Protein AF-A0A956ILJ8-F1 (afdb_monomer_lite)

Secondary structure (DSSP, 8-state):
--------------PPP---------------------PPPPPB-PBPPHHHHHHHHHHHH-S-------PPPP-GGG-HHHHTTT-PPPHHHHHHHHHHHHHHHHHHHTSHHHHHHHHSS---SSSHHHHHHHHHHHHHHHTSPPPHHHHHHHHHHHHHHHTT-HHHHHHHHHHHHHTSHHHHB--B--EE-SS-TTSEE--HHHHHHHHHHHHTSSPPPHHHHHHHHTTGGGSHHHHHHHHHHHHTSHHHHHHHHHHHHHHTTGGGGGG----TTT-TT--TTHHHHHHHHHHHHHHIIIIIS---GGGGGT--EEEE-HHHHHHHT---TT--SS--EEEEPPTTSS--SGGGSHHHHHHTSBTTB-S--

pLDDT: mean 85.17, std 18.54, range [27.73, 98.75]

Foldseek 3Di:
DDDDDDDDDDDDDDDDDDDDDDDDDDDPPDDPPDPPPPDDDAFFWFFQAPLQLVQALCVQQPDDFDDADAPHADQDPLDSSVSSRPDDQDPVRLVSLLVRLLRRLCVQLVDPVSLCVNQVDADQQLDPSLLVSLQVSLCQQLLHGDDPVRSVVLSVQLNVQCVRPNSRSSSSSSSCSSSDSSRRILGGNAAQDPVHSVDGDHQQSSLQQVLCCQQQVYTGDPVSSVCSVVCLSVDPVSSVVVSVVSCVDPSRLVSQLVVVCSVVVLVLLVVQAADCVQVVLPDPLVSVQLSVFVSVLRSCCVPNPVHDPVQLAFFQKIKGAPSQCVVLVHDDPPHHSPDIDIDGRDPPDPDGHDCRGPSNQRSPADRHGRDDD

Radius of gyration: 27.18 Å; chains: 1; bounding box: 73×85×61 Å

Structure (mmCIF, N/CA/C/O backbone):
data_AF-A0A956ILJ8-F1
#
_entry.id   AF-A0A956ILJ8-F1
#
loop_
_atom_site.group_PDB
_atom_site.id
_atom_site.type_symbol
_atom_site.label_atom_id
_atom_site.label_alt_id
_atom_site.label_comp_id
_atom_site.label_asym_id
_atom_site.label_entity_id
_atom_site.label_seq_id
_atom_site.pdbx_PDB_ins_code
_atom_site.Cartn_x
_atom_site.Cartn_y
_atom_site.Cartn_z
_atom_site.occupancy
_atom_site.B_iso_or_equiv
_atom_site.auth_seq_id
_atom_site.auth_comp_id
_atom_site.auth_asym_id
_atom_site.auth_atom_id
_atom_site.pdbx_PDB_model_num
ATOM 1 N N . MET A 1 1 ? -5.953 -61.363 7.159 1.00 36.09 1 MET A N 1
ATOM 2 C CA . MET A 1 1 ? -5.130 -62.573 7.391 1.00 36.09 1 MET A CA 1
ATOM 3 C C . MET A 1 1 ? -4.266 -62.839 6.166 1.00 36.09 1 MET A C 1
ATOM 5 O O . MET A 1 1 ? -4.820 -63.213 5.147 1.00 36.09 1 MET A O 1
ATOM 9 N N . ARG A 1 2 ? -2.950 -62.626 6.288 1.00 32.25 2 ARG A N 1
ATOM 10 C CA . ARG A 1 2 ? -1.808 -63.322 5.648 1.00 32.25 2 ARG A CA 1
ATOM 11 C C . ARG A 1 2 ? -0.647 -62.340 5.479 1.00 32.25 2 ARG A C 1
ATOM 13 O O . ARG A 1 2 ? -0.701 -61.400 4.702 1.00 32.25 2 ARG A O 1
ATOM 20 N N . ARG A 1 3 ? 0.354 -62.592 6.319 1.00 33.19 3 ARG A N 1
ATOM 21 C CA . ARG A 1 3 ? 1.700 -62.021 6.371 1.00 33.19 3 ARG A CA 1
ATOM 22 C C . ARG A 1 3 ? 2.559 -62.605 5.247 1.00 33.19 3 ARG A C 1
ATOM 24 O O . ARG A 1 3 ? 2.289 -63.739 4.871 1.00 33.19 3 ARG A O 1
ATOM 31 N N . TRP A 1 4 ? 3.611 -61.887 4.853 1.00 30.70 4 TRP A N 1
ATOM 32 C CA . TRP A 1 4 ? 4.960 -62.357 4.465 1.00 30.70 4 TRP A CA 1
ATOM 33 C C . TRP A 1 4 ? 5.838 -61.081 4.383 1.00 30.70 4 TRP A C 1
ATOM 35 O O . TRP A 1 4 ? 5.494 -60.171 3.639 1.00 30.70 4 TRP A O 1
ATOM 45 N N . LEU A 1 5 ? 6.707 -60.790 5.371 1.00 34.31 5 LEU A N 1
ATOM 46 C CA . LEU A 1 5 ? 8.185 -60.938 5.315 1.00 34.31 5 LEU A CA 1
ATOM 47 C C . LEU A 1 5 ? 8.746 -60.790 3.886 1.00 34.31 5 LEU A C 1
ATOM 49 O O . LEU A 1 5 ? 8.354 -61.551 3.016 1.00 34.31 5 LEU A O 1
ATOM 53 N N . GLY A 1 6 ? 9.654 -59.879 3.542 1.00 30.31 6 GLY A N 1
ATOM 54 C CA . GLY A 1 6 ? 10.680 -59.164 4.298 1.00 30.31 6 GLY A CA 1
ATOM 55 C C . GLY A 1 6 ? 11.983 -59.326 3.508 1.00 30.31 6 GLY A C 1
ATOM 56 O O . GLY A 1 6 ? 12.409 -60.458 3.312 1.00 30.31 6 GLY A O 1
ATOM 57 N N . LEU A 1 7 ? 12.587 -58.238 3.021 1.00 27.73 7 LEU A N 1
ATOM 58 C CA . LEU A 1 7 ? 13.971 -58.244 2.536 1.00 27.73 7 LEU A CA 1
ATOM 59 C C . LEU A 1 7 ? 14.515 -56.814 2.466 1.00 27.73 7 LEU A C 1
ATOM 61 O O . LEU A 1 7 ? 14.121 -56.003 1.634 1.00 27.73 7 LEU A O 1
ATOM 65 N N . VAL A 1 8 ? 15.410 -56.537 3.410 1.00 34.06 8 VAL A N 1
ATOM 66 C CA . VAL A 1 8 ? 16.346 -55.415 3.434 1.00 34.06 8 VAL A CA 1
ATOM 67 C C . VAL A 1 8 ? 17.449 -55.716 2.424 1.00 34.06 8 VAL A C 1
ATOM 69 O O . VAL A 1 8 ? 17.997 -56.818 2.430 1.00 34.06 8 VAL A O 1
ATOM 72 N N . SER A 1 9 ? 17.817 -54.750 1.587 1.00 29.80 9 SER A N 1
ATOM 73 C CA . SER A 1 9 ? 19.130 -54.728 0.936 1.00 29.80 9 SER A CA 1
ATOM 74 C C . SER A 1 9 ? 19.538 -53.294 0.638 1.00 29.80 9 SER A C 1
ATOM 76 O O . SER A 1 9 ? 18.922 -52.602 -0.166 1.00 29.80 9 SER A O 1
ATOM 78 N N . ALA A 1 10 ? 20.577 -52.877 1.353 1.00 34.78 10 ALA A N 1
ATOM 79 C CA . ALA A 1 10 ? 21.343 -51.670 1.128 1.00 34.78 10 ALA A CA 1
ATOM 80 C C . ALA A 1 10 ? 22.323 -51.879 -0.036 1.00 34.78 10 ALA A C 1
ATOM 82 O O . ALA A 1 10 ? 23.033 -52.878 -0.061 1.00 34.78 10 ALA A O 1
ATOM 83 N N . PHE A 1 11 ? 22.373 -50.922 -0.955 1.00 30.44 11 PHE A N 1
ATOM 84 C CA . PHE A 1 11 ? 23.428 -50.674 -1.945 1.00 30.44 11 PHE A CA 1
ATOM 85 C C . PHE A 1 11 ? 23.228 -49.198 -2.323 1.00 30.44 11 PHE A C 1
ATOM 87 O O . PHE A 1 11 ? 22.112 -48.812 -2.642 1.00 30.44 11 PHE A O 1
ATOM 94 N N . GLY A 1 12 ? 24.168 -48.269 -2.228 1.00 29.64 12 GLY A N 1
ATOM 95 C CA . GLY A 1 12 ? 25.619 -48.328 -2.302 1.00 29.64 12 GLY A CA 1
ATOM 96 C C . GLY A 1 12 ? 25.989 -47.128 -3.175 1.00 29.64 12 GLY A C 1
ATOM 97 O O . GLY A 1 12 ? 25.697 -47.142 -4.368 1.00 29.64 12 GLY A O 1
ATOM 98 N N . LEU A 1 13 ? 26.516 -46.059 -2.566 1.00 36.31 13 LEU A N 1
ATOM 99 C CA . LEU A 1 13 ? 26.980 -44.870 -3.283 1.00 36.31 13 LEU A CA 1
ATOM 100 C C . LEU A 1 13 ? 28.045 -45.262 -4.315 1.00 36.31 13 LEU A C 1
ATOM 102 O O . LEU A 1 13 ? 28.996 -45.964 -3.979 1.00 36.31 13 LEU A O 1
ATOM 106 N N . PHE A 1 14 ? 27.939 -44.717 -5.525 1.00 33.00 14 PHE A N 1
ATOM 107 C CA . PHE A 1 14 ? 29.084 -44.526 -6.410 1.00 33.00 14 PHE A CA 1
ATOM 108 C C . PHE A 1 14 ? 29.161 -43.049 -6.794 1.00 33.00 14 PHE A C 1
ATOM 110 O O . PHE A 1 14 ? 28.350 -42.544 -7.568 1.00 33.00 14 PHE A O 1
ATOM 117 N N . CYS A 1 15 ? 30.140 -42.366 -6.204 1.00 33.38 15 CYS A N 1
ATOM 118 C CA . CYS A 1 15 ? 30.610 -41.057 -6.628 1.00 33.38 15 CYS A CA 1
ATOM 119 C C . CYS A 1 15 ? 31.352 -41.187 -7.965 1.00 33.38 15 CYS A C 1
ATOM 121 O O . CYS A 1 15 ? 32.174 -42.089 -8.140 1.00 33.38 15 CYS A O 1
ATOM 123 N N . CYS A 1 16 ? 31.111 -40.248 -8.879 1.00 37.44 16 CYS A N 1
ATOM 124 C CA . CYS A 1 16 ? 32.013 -40.000 -9.998 1.00 37.44 16 CYS A CA 1
ATOM 125 C C . CYS A 1 16 ? 33.301 -39.353 -9.476 1.00 37.44 16 CYS A C 1
ATOM 127 O O . CYS A 1 16 ? 33.265 -38.382 -8.724 1.00 37.44 16 CYS A O 1
ATOM 129 N N . GLN A 1 17 ? 34.433 -39.906 -9.901 1.00 39.38 17 GLN A N 1
ATOM 130 C CA . GLN A 1 17 ? 35.780 -39.468 -9.565 1.00 39.38 17 GLN A CA 1
ATOM 131 C C . GLN A 1 17 ? 36.336 -38.666 -10.749 1.00 39.38 17 GLN A C 1
ATOM 133 O O . GLN A 1 17 ? 36.418 -39.178 -11.863 1.00 39.38 17 GLN A O 1
ATOM 138 N N . GLY A 1 18 ? 36.712 -37.413 -10.506 1.00 28.89 18 GLY A N 1
ATOM 139 C CA . GLY A 1 18 ? 37.474 -36.578 -11.430 1.00 28.89 18 GLY A CA 1
ATOM 140 C C . GLY A 1 18 ? 38.475 -35.766 -10.620 1.00 28.89 18 GLY A C 1
ATOM 141 O O . GLY A 1 18 ? 38.080 -34.875 -9.878 1.00 28.89 18 GLY A O 1
ATOM 142 N N . ALA A 1 19 ? 39.752 -36.133 -10.708 1.00 35.94 19 ALA A N 1
ATOM 143 C CA . ALA A 1 19 ? 40.848 -35.530 -9.961 1.00 35.94 19 ALA A CA 1
ATOM 144 C C . ALA A 1 19 ? 41.588 -34.501 -10.823 1.00 35.94 19 ALA A C 1
ATOM 146 O O . ALA A 1 19 ? 42.037 -34.840 -11.917 1.00 35.94 19 ALA A O 1
ATOM 147 N N . ILE A 1 20 ? 41.778 -33.287 -10.297 1.00 32.06 20 ILE A N 1
ATOM 148 C CA . ILE A 1 20 ? 42.841 -32.358 -10.701 1.00 32.06 20 ILE A CA 1
ATOM 149 C C . ILE A 1 20 ? 43.340 -31.645 -9.435 1.00 32.06 20 ILE A C 1
ATOM 151 O O . ILE A 1 20 ? 42.563 -30.951 -8.788 1.00 32.06 20 ILE A O 1
ATOM 155 N N . GLY A 1 21 ? 44.634 -31.783 -9.129 1.00 31.25 21 GLY A N 1
ATOM 156 C CA . GLY A 1 21 ? 45.375 -30.857 -8.261 1.00 31.25 21 GLY A CA 1
ATOM 157 C C . GLY A 1 21 ? 45.874 -31.438 -6.939 1.00 31.25 21 GLY A C 1
ATOM 158 O O . GLY A 1 21 ? 45.165 -31.425 -5.944 1.00 31.25 21 GLY A O 1
ATOM 159 N N . ASP A 1 22 ? 47.118 -31.912 -6.952 1.00 40.19 22 ASP A N 1
ATOM 160 C CA . ASP A 1 22 ? 47.912 -32.355 -5.801 1.00 40.19 22 ASP A CA 1
ATOM 161 C C . ASP A 1 22 ? 48.380 -31.146 -4.962 1.00 40.19 22 ASP A C 1
ATOM 163 O O . ASP A 1 22 ? 48.866 -30.162 -5.526 1.00 40.19 22 ASP A O 1
ATOM 167 N N . GLY A 1 23 ? 48.226 -31.199 -3.633 1.00 33.09 23 GLY A N 1
ATOM 168 C CA . GLY A 1 23 ? 48.615 -30.090 -2.754 1.00 33.09 23 GLY A CA 1
ATOM 169 C C . GLY A 1 23 ? 48.143 -30.171 -1.297 1.00 33.09 23 GLY A C 1
ATOM 170 O O . GLY A 1 23 ? 47.384 -29.317 -0.869 1.00 33.09 23 GLY A O 1
ATOM 171 N N . GLY A 1 24 ? 48.621 -31.176 -0.554 1.00 36.47 24 GLY A N 1
ATOM 172 C CA . GLY A 1 24 ? 48.991 -31.116 0.876 1.00 36.47 24 GLY A CA 1
ATOM 173 C C . GLY A 1 24 ? 48.009 -30.593 1.945 1.00 36.47 24 GLY A C 1
ATOM 174 O O . GLY A 1 24 ? 47.773 -29.397 2.047 1.00 36.47 24 GLY A O 1
ATOM 175 N N . GLY A 1 25 ? 47.640 -31.481 2.882 1.00 34.16 25 GLY A N 1
ATOM 176 C CA . GLY A 1 25 ? 47.166 -31.128 4.233 1.00 34.16 25 GLY A CA 1
ATOM 177 C C . GLY A 1 25 ? 45.709 -31.500 4.503 1.00 34.16 25 GLY A C 1
ATOM 178 O O . GLY A 1 25 ? 44.832 -30.650 4.437 1.00 34.16 25 GLY A O 1
ATOM 179 N N . GLY A 1 26 ? 45.445 -32.777 4.792 1.00 32.31 26 GLY A N 1
ATOM 180 C CA . GLY A 1 26 ? 44.116 -33.240 5.185 1.00 32.31 26 GLY A CA 1
ATOM 181 C C . GLY A 1 26 ? 43.845 -32.971 6.661 1.00 32.31 26 GLY A C 1
ATOM 182 O O . GLY A 1 26 ? 44.247 -33.775 7.497 1.00 32.31 26 GLY A O 1
ATOM 183 N N . ASP A 1 27 ? 43.140 -31.882 6.956 1.00 39.75 27 ASP A N 1
ATOM 184 C CA . ASP A 1 27 ? 42.214 -31.871 8.086 1.00 39.75 27 ASP A CA 1
ATOM 185 C C . ASP A 1 27 ? 40.911 -32.509 7.584 1.00 39.75 27 ASP A C 1
ATOM 187 O O . ASP A 1 27 ? 40.276 -32.012 6.650 1.00 39.75 27 ASP A O 1
ATOM 191 N N . GLU A 1 28 ? 40.540 -33.656 8.156 1.00 40.44 28 GLU A N 1
ATOM 192 C CA . GLU A 1 28 ? 39.196 -34.211 8.002 1.00 40.44 28 GLU A CA 1
ATOM 193 C C . GLU A 1 28 ? 38.207 -33.184 8.562 1.00 40.44 28 GLU A C 1
ATOM 195 O O . GLU A 1 28 ? 38.039 -33.053 9.773 1.00 40.44 28 GLU A O 1
ATOM 200 N N . VAL A 1 29 ? 37.566 -32.419 7.676 1.00 48.38 29 VAL A N 1
ATOM 201 C CA . VAL A 1 29 ? 36.425 -31.585 8.050 1.00 48.38 29 VAL A CA 1
ATOM 202 C C . VAL A 1 29 ? 35.279 -32.537 8.369 1.00 48.38 29 VAL A C 1
ATOM 204 O O . VAL A 1 29 ? 34.576 -33.020 7.479 1.00 48.38 29 VAL A O 1
ATOM 207 N N . GLU A 1 30 ? 35.138 -32.853 9.654 1.00 45.09 30 GLU A N 1
ATOM 208 C CA . GLU A 1 30 ? 33.962 -33.514 10.203 1.00 45.09 30 GLU A CA 1
ATOM 209 C C . GLU A 1 30 ? 32.717 -32.723 9.754 1.00 45.09 30 GLU A C 1
ATOM 211 O O . GLU A 1 30 ? 32.695 -31.493 9.882 1.00 45.09 30 GLU A O 1
ATOM 216 N N . PRO A 1 31 ? 31.683 -33.374 9.188 1.00 46.16 31 PRO A N 1
ATOM 217 C CA . PRO A 1 31 ? 30.444 -32.678 8.871 1.00 46.16 31 PRO A CA 1
ATOM 218 C C . PRO A 1 31 ? 29.898 -32.060 10.165 1.00 46.16 31 PRO A C 1
ATOM 220 O O . PRO A 1 31 ? 29.932 -32.733 11.198 1.00 46.16 31 PRO A O 1
ATOM 223 N N . PRO A 1 32 ? 29.403 -30.809 10.148 1.00 50.41 32 PRO A N 1
ATOM 224 C CA . PRO A 1 3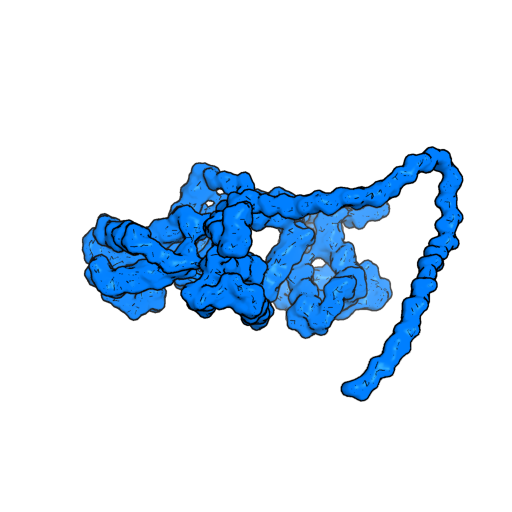2 ? 28.915 -30.162 11.357 1.00 50.41 32 PRO A CA 1
ATOM 225 C C . PRO A 1 32 ? 27.828 -31.036 11.991 1.00 50.41 32 PRO A C 1
ATOM 227 O O . PRO A 1 32 ? 26.745 -31.217 11.441 1.00 50.41 32 PRO A O 1
ATOM 230 N N . THR A 1 33 ? 28.138 -31.607 13.154 1.00 49.09 33 THR A N 1
ATOM 231 C CA . THR A 1 33 ? 27.235 -32.445 13.960 1.00 49.09 33 THR A CA 1
ATOM 232 C C . THR A 1 33 ? 26.293 -31.610 14.832 1.00 49.09 33 THR A C 1
ATOM 234 O O . THR A 1 33 ? 25.562 -32.147 15.663 1.00 49.09 33 THR A O 1
ATOM 237 N N . GLY A 1 34 ? 26.259 -30.294 14.628 1.00 48.47 34 GLY A N 1
ATOM 238 C CA . GLY A 1 34 ? 25.318 -29.400 15.280 1.00 48.47 34 GLY A CA 1
ATOM 239 C C . GLY A 1 34 ? 23.997 -29.345 14.525 1.00 48.47 34 GLY A C 1
ATOM 240 O O . GLY A 1 34 ? 23.874 -28.636 13.532 1.00 48.47 34 GLY A O 1
ATOM 241 N N . THR A 1 35 ? 22.960 -29.997 15.049 1.00 52.25 35 THR A N 1
ATOM 242 C CA . THR A 1 35 ? 21.631 -29.379 15.015 1.00 52.25 35 THR A CA 1
ATOM 243 C C . THR A 1 35 ? 21.696 -28.154 15.920 1.00 52.25 35 THR A C 1
ATOM 245 O O . THR A 1 35 ? 21.299 -28.230 17.084 1.00 52.25 35 THR A O 1
ATOM 248 N N . GLU A 1 36 ? 22.261 -27.046 15.436 1.00 59.22 36 GLU A N 1
ATOM 249 C CA . GLU A 1 36 ? 21.966 -25.759 16.054 1.00 59.22 36 GLU A CA 1
ATOM 250 C C . GLU A 1 36 ? 20.451 -25.600 15.953 1.00 59.22 36 GLU A C 1
ATOM 252 O O . GLU A 1 36 ? 19.876 -25.561 14.862 1.00 59.22 36 GLU A O 1
ATOM 257 N N . GLY A 1 37 ? 19.782 -25.684 17.103 1.00 57.97 37 GLY A N 1
ATOM 258 C CA . GLY A 1 37 ? 18.349 -25.468 17.170 1.00 57.97 37 GLY A CA 1
ATOM 259 C C . GLY A 1 37 ? 18.067 -24.091 16.589 1.00 57.97 37 GLY A C 1
ATOM 260 O O . GLY A 1 37 ? 18.730 -23.129 16.959 1.00 57.97 37 GLY A O 1
ATOM 261 N N . TYR A 1 38 ? 17.116 -24.009 15.663 1.00 58.28 38 TYR A N 1
ATOM 262 C CA . TYR A 1 38 ? 16.654 -22.730 15.141 1.00 58.28 38 TYR A CA 1
ATOM 263 C C . TYR A 1 38 ? 16.226 -21.838 16.316 1.00 58.28 38 TYR A C 1
ATOM 265 O O . TYR A 1 38 ? 15.244 -22.142 16.999 1.00 58.28 38 TYR A O 1
ATOM 273 N N . GLU A 1 39 ? 16.994 -20.781 16.579 1.00 65.69 39 GLU A N 1
ATOM 274 C CA . GLU A 1 39 ? 16.669 -19.790 17.599 1.00 65.69 39 GLU A CA 1
ATOM 275 C C . GLU A 1 39 ? 15.585 -18.867 17.039 1.00 65.69 39 GLU A C 1
ATOM 277 O O . GLU A 1 39 ? 15.748 -18.247 15.985 1.00 65.69 39 GLU A O 1
ATOM 282 N N . LEU A 1 40 ? 14.438 -18.823 17.720 1.00 65.81 40 LEU A N 1
ATOM 283 C CA . LEU A 1 40 ? 13.339 -17.947 17.332 1.00 65.81 40 LEU A CA 1
ATOM 284 C C . LEU A 1 40 ? 13.787 -16.494 17.482 1.00 65.81 40 LEU A C 1
ATOM 286 O O . LEU A 1 40 ? 14.278 -16.096 18.538 1.00 65.81 40 LEU A O 1
ATOM 290 N N . GLN A 1 41 ? 13.590 -15.698 16.432 1.00 67.62 41 GLN A N 1
ATOM 291 C CA . GLN A 1 41 ? 13.862 -14.269 16.513 1.00 67.62 41 GLN A CA 1
ATOM 292 C C . GLN A 1 41 ? 12.925 -13.598 17.521 1.00 67.62 41 GLN A C 1
ATOM 294 O O . GLN A 1 41 ? 11.777 -14.013 17.705 1.00 67.62 41 GLN A O 1
ATOM 299 N N . ALA A 1 42 ? 13.431 -12.552 18.173 1.00 72.81 42 ALA A N 1
ATOM 300 C CA . ALA A 1 42 ? 12.632 -11.749 19.082 1.00 72.81 42 ALA A CA 1
ATOM 301 C C . ALA A 1 42 ? 11.448 -11.102 18.336 1.00 72.81 42 ALA A C 1
ATOM 303 O O . ALA A 1 42 ? 11.569 -10.801 17.145 1.00 72.81 42 ALA A O 1
ATOM 304 N N . PRO A 1 43 ? 10.319 -10.853 19.023 1.00 76.69 43 PRO A N 1
ATOM 305 C CA . PRO A 1 43 ? 9.217 -10.103 18.444 1.00 76.69 43 PRO A CA 1
ATOM 306 C C . PRO A 1 43 ? 9.678 -8.723 1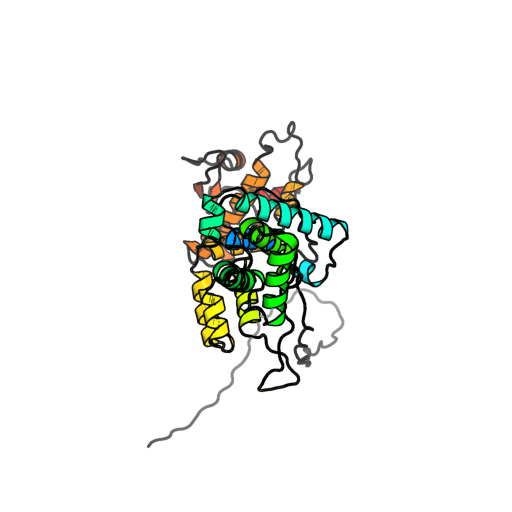7.965 1.00 76.69 43 PRO A C 1
ATOM 308 O O . PRO A 1 43 ? 10.467 -8.055 18.638 1.00 76.69 43 PRO A O 1
ATOM 311 N N . VAL A 1 44 ? 9.173 -8.298 16.811 1.00 79.56 44 VAL A N 1
ATOM 312 C CA . VAL A 1 44 ? 9.533 -7.029 16.166 1.00 79.56 44 VAL A CA 1
ATOM 313 C C . VAL A 1 44 ? 8.292 -6.168 15.954 1.00 79.56 44 VAL A C 1
ATOM 315 O O . VAL A 1 44 ? 7.164 -6.652 15.971 1.00 79.56 44 VAL A O 1
ATOM 318 N N . LEU A 1 45 ? 8.497 -4.869 15.752 1.00 84.94 45 LEU A N 1
ATOM 319 C CA . LEU A 1 45 ? 7.449 -3.930 15.352 1.00 84.94 45 LEU A CA 1
ATOM 320 C C . LEU A 1 45 ? 7.872 -3.276 14.035 1.00 84.94 45 LEU A C 1
ATOM 322 O O . LEU A 1 45 ? 8.371 -2.153 14.057 1.00 84.94 45 LEU A O 1
ATOM 326 N N . PRO A 1 46 ? 7.772 -3.973 12.887 1.00 87.81 46 PRO A N 1
ATOM 327 C CA . PRO A 1 46 ? 8.187 -3.382 11.631 1.00 87.81 46 PRO A CA 1
ATOM 328 C C . PRO A 1 46 ? 7.346 -2.152 11.307 1.00 87.81 46 PRO A C 1
ATOM 330 O O . PRO A 1 46 ? 6.115 -2.230 11.255 1.00 87.81 46 PRO A O 1
ATOM 333 N N . ARG A 1 47 ? 8.014 -1.037 11.020 1.00 90.12 47 ARG A N 1
ATOM 334 C CA . ARG A 1 47 ? 7.386 0.148 10.433 1.00 90.12 47 ARG A CA 1
ATOM 335 C C . ARG A 1 47 ? 6.777 -0.211 9.073 1.00 90.12 47 ARG A C 1
ATOM 337 O O . ARG A 1 47 ? 7.267 -1.098 8.375 1.00 90.12 47 ARG A O 1
ATOM 344 N N . LEU A 1 48 ? 5.719 0.471 8.663 1.00 92.19 48 LEU A N 1
ATOM 345 C CA . LEU A 1 48 ? 5.327 0.459 7.261 1.00 92.19 48 LEU A CA 1
ATOM 346 C C . LEU A 1 48 ? 6.409 1.163 6.442 1.00 92.19 48 LEU A C 1
ATOM 348 O O . LEU A 1 48 ? 6.866 2.250 6.797 1.00 92.19 48 LEU A O 1
ATOM 352 N N . THR A 1 49 ? 6.815 0.534 5.344 1.00 91.12 49 THR A N 1
ATOM 353 C CA . THR A 1 49 ? 7.583 1.229 4.300 1.00 91.12 49 THR A CA 1
ATOM 354 C C . THR A 1 49 ? 6.730 2.345 3.689 1.00 91.12 49 THR A C 1
ATOM 356 O O . THR A 1 49 ? 5.499 2.291 3.747 1.00 91.12 49 THR A O 1
ATOM 359 N N . ALA A 1 50 ? 7.344 3.337 3.050 1.00 90.88 50 ALA A N 1
ATOM 360 C CA . ALA A 1 50 ? 6.643 4.405 2.343 1.00 90.88 50 ALA A CA 1
ATOM 361 C C . ALA A 1 50 ? 5.655 3.849 1.300 1.00 90.88 50 ALA A C 1
ATOM 363 O O . ALA A 1 50 ? 4.531 4.339 1.184 1.00 90.88 50 ALA A O 1
ATOM 364 N N . ALA A 1 51 ? 6.034 2.778 0.593 1.00 89.44 51 ALA A N 1
ATOM 365 C CA . ALA A 1 51 ? 5.147 2.079 -0.338 1.00 89.44 51 ALA A CA 1
ATOM 366 C C . ALA A 1 51 ? 3.950 1.432 0.382 1.00 89.44 51 ALA A C 1
ATOM 368 O O . ALA A 1 51 ? 2.807 1.609 -0.033 1.00 89.44 51 ALA A O 1
ATOM 369 N N . GLN A 1 52 ? 4.191 0.737 1.497 1.00 93.75 52 GLN A N 1
ATOM 370 C CA . GLN A 1 52 ? 3.129 0.111 2.293 1.00 93.75 52 GLN A CA 1
ATOM 371 C C . GLN A 1 52 ? 2.169 1.129 2.901 1.00 93.75 52 GLN A C 1
ATOM 373 O O . GLN A 1 52 ? 0.964 0.884 2.910 1.00 93.75 52 GLN A O 1
ATOM 378 N N . TYR A 1 53 ? 2.681 2.262 3.387 1.00 95.50 53 TYR A N 1
ATOM 379 C CA . TYR A 1 53 ? 1.866 3.369 3.880 1.00 95.50 53 TYR A CA 1
ATOM 380 C C . TYR A 1 53 ? 0.935 3.871 2.772 1.00 95.50 53 TYR A C 1
ATOM 382 O O . TYR A 1 53 ? -0.279 3.901 2.956 1.00 95.50 53 TYR A O 1
ATOM 390 N N . ARG A 1 54 ? 1.490 4.191 1.595 1.00 94.56 54 ARG A N 1
ATOM 391 C CA . ARG A 1 54 ? 0.728 4.704 0.444 1.00 94.56 54 ARG A CA 1
ATOM 392 C C . ARG A 1 54 ? -0.345 3.721 -0.024 1.00 94.56 54 ARG A C 1
ATOM 394 O O . ARG A 1 54 ? -1.499 4.117 -0.161 1.00 94.56 54 ARG A O 1
ATOM 401 N N . ASN A 1 55 ? 0.009 2.447 -0.194 1.00 94.38 55 ASN A N 1
ATOM 402 C CA . ASN A 1 55 ? -0.940 1.402 -0.590 1.00 94.38 55 ASN A CA 1
ATOM 403 C C . ASN A 1 55 ? -2.054 1.227 0.452 1.00 94.38 55 ASN A C 1
ATOM 405 O O . ASN A 1 55 ? -3.228 1.142 0.103 1.00 94.38 55 ASN A O 1
ATOM 409 N N . THR A 1 56 ? -1.696 1.248 1.739 1.00 97.06 56 THR A N 1
ATOM 410 C CA . THR A 1 56 ? -2.660 1.106 2.835 1.00 97.06 56 THR A CA 1
ATOM 411 C C . THR A 1 56 ? -3.633 2.276 2.883 1.00 97.06 56 THR A C 1
ATOM 413 O O . THR A 1 56 ? -4.835 2.066 3.013 1.00 97.06 56 THR A O 1
ATOM 416 N N . VAL A 1 57 ? -3.142 3.511 2.765 1.00 97.56 57 VAL A N 1
ATOM 417 C CA . VAL A 1 57 ? -4.004 4.698 2.715 1.00 97.56 57 VAL A CA 1
ATOM 418 C C . VAL A 1 57 ? -4.928 4.636 1.499 1.00 97.56 57 VAL A C 1
ATOM 420 O O . VAL A 1 57 ? -6.108 4.949 1.634 1.00 97.56 57 VAL A O 1
ATOM 423 N N . LEU A 1 58 ? -4.432 4.199 0.337 1.00 96.25 58 LEU A N 1
ATOM 424 C CA . LEU A 1 58 ? -5.258 4.029 -0.857 1.00 96.25 58 LEU A CA 1
ATOM 425 C C . LEU A 1 58 ? -6.387 3.013 -0.629 1.00 96.25 58 LEU A C 1
ATOM 427 O O . LEU A 1 58 ? -7.530 3.299 -0.974 1.00 96.25 58 LEU A O 1
ATOM 431 N N . ASP A 1 59 ? -6.106 1.879 0.015 1.00 96.50 59 ASP A N 1
ATOM 432 C CA . ASP A 1 59 ? -7.132 0.884 0.355 1.00 96.50 59 ASP A CA 1
ATOM 433 C C . ASP A 1 59 ? -8.148 1.393 1.392 1.00 96.50 59 ASP A C 1
ATOM 435 O O . ASP A 1 59 ? -9.301 0.946 1.407 1.00 96.50 59 ASP A O 1
ATOM 439 N N . LEU A 1 60 ? -7.737 2.296 2.286 1.00 97.81 60 LEU A N 1
ATOM 440 C CA . LEU A 1 60 ? -8.593 2.848 3.339 1.00 97.81 60 LEU A CA 1
ATOM 441 C C . LEU A 1 60 ? -9.469 4.005 2.860 1.00 97.81 60 LEU A C 1
ATOM 443 O O . LEU A 1 60 ? -10.633 4.072 3.239 1.00 97.81 60 LEU A O 1
ATOM 447 N N . LEU A 1 61 ? -8.908 4.918 2.069 1.00 97.50 61 LEU A N 1
ATOM 448 C CA . LEU A 1 61 ? -9.560 6.164 1.662 1.00 97.50 61 LEU A CA 1
ATOM 449 C C . LEU A 1 61 ? -10.131 6.113 0.240 1.00 97.50 61 LEU A C 1
ATOM 451 O O . LEU A 1 61 ? -11.003 6.918 -0.096 1.00 97.50 61 LEU A O 1
ATOM 455 N N . GLY A 1 62 ? -9.638 5.189 -0.589 1.00 93.88 62 GLY A N 1
ATOM 456 C CA . GLY A 1 62 ? -10.027 5.025 -1.986 1.00 93.88 62 GLY A CA 1
ATOM 457 C C . GLY A 1 62 ? -9.703 6.231 -2.873 1.00 93.88 62 GLY A C 1
ATOM 458 O O . GLY A 1 62 ? -9.283 7.290 -2.407 1.00 93.88 62 GLY A O 1
ATOM 459 N N . GLY A 1 63 ? -9.959 6.078 -4.173 1.00 89.94 63 GLY A N 1
ATOM 460 C CA . GLY A 1 63 ? -9.894 7.154 -5.167 1.00 89.94 63 GLY A CA 1
ATOM 461 C C . GLY A 1 63 ? -8.517 7.800 -5.346 1.00 89.94 63 GLY A C 1
ATOM 462 O O . GLY A 1 63 ? -7.503 7.325 -4.841 1.00 89.94 63 GLY A O 1
ATOM 463 N N . ASP A 1 64 ? -8.491 8.916 -6.075 1.00 90.62 64 ASP A N 1
ATOM 464 C CA . ASP A 1 64 ? -7.257 9.667 -6.296 1.00 90.62 64 ASP A CA 1
ATOM 465 C C . ASP A 1 64 ? -6.854 10.408 -5.018 1.00 90.62 64 ASP A C 1
ATOM 467 O O . ASP A 1 64 ? -7.642 11.158 -4.422 1.00 90.62 64 ASP A O 1
ATOM 471 N N . LEU A 1 65 ? -5.613 10.197 -4.594 1.00 94.62 65 LEU A N 1
ATOM 472 C CA . LEU A 1 65 ? -5.025 10.820 -3.417 1.00 94.62 65 LEU A CA 1
ATOM 473 C C . LEU A 1 65 ? -3.826 11.678 -3.829 1.00 94.62 65 LEU A C 1
ATOM 475 O O . LEU A 1 65 ? -3.112 11.329 -4.772 1.00 94.62 65 LEU A O 1
ATOM 479 N N . PRO A 1 66 ? -3.597 12.819 -3.160 1.00 94.06 66 PRO A N 1
ATOM 480 C CA . PRO A 1 66 ? -2.440 13.646 -3.444 1.00 94.06 66 PRO A CA 1
ATOM 481 C C . PRO A 1 66 ? -1.151 12.917 -3.061 1.00 94.06 66 PRO A C 1
ATOM 483 O O . PRO A 1 66 ? -1.091 12.213 -2.057 1.00 94.06 66 PRO A O 1
ATOM 486 N N . GLU A 1 67 ? -0.089 13.172 -3.820 1.00 91.69 67 GLU A N 1
ATOM 487 C CA . GLU A 1 67 ? 1.258 12.753 -3.445 1.00 91.69 67 GLU A CA 1
ATOM 488 C C . GLU A 1 67 ? 1.697 13.430 -2.141 1.00 91.69 67 GLU A C 1
ATOM 490 O O . GLU A 1 67 ? 1.668 14.663 -2.012 1.00 91.69 67 GLU A O 1
ATOM 495 N N . THR A 1 68 ? 2.139 12.614 -1.185 1.00 92.25 68 THR A N 1
ATOM 496 C CA . THR A 1 68 ? 2.658 13.057 0.109 1.00 92.25 68 THR A CA 1
ATOM 497 C C . THR A 1 68 ? 4.111 12.607 0.266 1.00 92.25 68 THR A C 1
ATOM 499 O O . THR A 1 68 ? 4.399 11.405 0.164 1.00 92.25 68 THR A O 1
ATOM 502 N N . PRO A 1 69 ? 5.057 13.539 0.483 1.00 92.31 69 PRO A N 1
ATOM 503 C CA . PRO A 1 69 ? 6.430 13.176 0.799 1.00 92.31 69 PRO A CA 1
ATOM 504 C C . PRO A 1 69 ? 6.475 12.362 2.093 1.00 92.31 69 PRO A C 1
ATOM 506 O O . PRO A 1 69 ? 5.798 12.695 3.060 1.00 92.31 69 PRO A O 1
ATOM 509 N N . LEU A 1 70 ? 7.271 11.299 2.099 1.00 91.00 70 LEU A N 1
ATOM 510 C CA . LEU A 1 70 ? 7.566 10.494 3.279 1.00 91.00 70 LEU A CA 1
ATOM 511 C C . LEU A 1 70 ? 9.081 10.379 3.403 1.00 91.00 70 LEU A C 1
ATOM 513 O O . LEU A 1 70 ? 9.804 10.512 2.412 1.00 91.00 70 LEU A O 1
ATOM 517 N N . GLU A 1 71 ? 9.561 10.132 4.617 1.00 86.94 71 GLU A N 1
ATOM 518 C CA . GLU A 1 71 ? 10.964 9.793 4.823 1.00 86.94 71 GLU A CA 1
ATOM 519 C C . GLU A 1 71 ? 11.322 8.550 3.998 1.00 86.94 71 GLU A C 1
ATOM 521 O O . GLU A 1 71 ? 10.577 7.568 3.975 1.00 86.94 71 GLU A O 1
ATOM 526 N N . ALA A 1 72 ? 12.464 8.603 3.311 1.00 83.06 72 ALA A N 1
ATOM 527 C CA . ALA A 1 72 ? 12.942 7.475 2.530 1.00 83.06 72 ALA A CA 1
ATOM 528 C C . ALA A 1 72 ? 13.209 6.271 3.442 1.00 83.06 72 ALA A C 1
ATOM 530 O O . ALA A 1 72 ? 13.828 6.395 4.501 1.00 83.06 72 ALA A O 1
ATOM 531 N N . ASP A 1 73 ? 12.763 5.092 3.017 1.00 83.06 73 ASP A N 1
ATOM 532 C CA . ASP A 1 73 ? 13.049 3.867 3.749 1.00 83.06 73 ASP A CA 1
ATOM 533 C C . ASP A 1 73 ? 14.535 3.522 3.686 1.00 83.06 73 ASP A C 1
ATOM 535 O O . ASP A 1 73 ? 15.216 3.718 2.675 1.00 83.06 73 ASP A O 1
ATOM 539 N N . THR A 1 74 ? 15.043 2.953 4.774 1.00 75.88 74 THR A N 1
ATOM 540 C CA . THR A 1 74 ? 16.390 2.395 4.791 1.00 75.88 74 THR A CA 1
ATOM 541 C C . THR A 1 74 ? 16.383 1.049 4.075 1.00 75.88 74 THR A C 1
ATOM 543 O O . THR A 1 74 ? 15.480 0.231 4.256 1.00 75.88 74 THR A O 1
ATOM 546 N N . ASN A 1 75 ? 17.415 0.802 3.268 1.00 73.12 75 ASN A N 1
ATOM 547 C CA . ASN A 1 75 ? 17.553 -0.435 2.506 1.00 73.12 75 ASN A CA 1
ATOM 548 C C . ASN A 1 75 ? 18.739 -1.299 2.982 1.00 73.12 75 ASN A C 1
ATOM 550 O O . ASN A 1 75 ? 19.680 -1.527 2.213 1.00 73.12 75 ASN A O 1
ATOM 554 N N . PRO A 1 76 ? 18.780 -1.753 4.252 1.00 64.50 76 PRO A N 1
ATOM 555 C CA . PRO A 1 76 ? 19.807 -2.691 4.662 1.00 64.50 76 PRO A CA 1
ATOM 556 C C . PRO A 1 76 ? 19.554 -4.028 3.958 1.00 64.50 76 PRO A C 1
ATOM 558 O O . PRO A 1 76 ? 18.477 -4.611 4.060 1.00 64.50 76 PRO A O 1
ATOM 561 N N . TYR A 1 77 ? 20.569 -4.522 3.250 1.00 65.94 77 TYR A N 1
ATOM 562 C CA . TYR A 1 77 ? 20.534 -5.823 2.573 1.00 65.94 77 TYR A CA 1
ATOM 563 C C . TYR A 1 77 ? 19.461 -5.963 1.471 1.00 65.94 77 TYR A C 1
ATOM 565 O O . TYR A 1 77 ? 18.886 -7.037 1.320 1.00 65.94 77 TYR A O 1
ATOM 573 N N . LEU A 1 78 ? 19.232 -4.912 0.673 1.00 65.44 78 LEU A N 1
ATOM 574 C CA . LEU A 1 78 ? 18.372 -4.900 -0.532 1.00 65.44 78 LEU A CA 1
ATOM 575 C C . LEU A 1 78 ? 16.851 -4.969 -0.306 1.00 65.44 78 LEU A C 1
ATOM 577 O O . LEU A 1 78 ? 16.107 -4.817 -1.274 1.00 65.44 78 LEU A O 1
ATOM 581 N N . PHE A 1 79 ? 16.376 -5.130 0.932 1.00 69.44 79 PHE A N 1
ATOM 582 C CA . PHE A 1 79 ? 14.946 -5.124 1.237 1.00 69.44 79 PHE A CA 1
ATOM 583 C C . PHE A 1 79 ? 14.552 -4.064 2.271 1.00 69.44 79 PHE A C 1
ATOM 585 O O . PHE A 1 79 ? 14.919 -4.145 3.447 1.00 69.44 79 PHE A O 1
ATOM 592 N N . PHE A 1 80 ? 13.671 -3.139 1.876 1.00 70.50 80 PHE A N 1
ATOM 593 C CA . PHE A 1 80 ? 13.136 -2.105 2.774 1.00 70.50 80 PHE A CA 1
ATOM 594 C C . PHE A 1 80 ? 12.337 -2.689 3.944 1.00 70.50 80 PHE A C 1
ATOM 596 O O . PHE A 1 80 ? 12.339 -2.137 5.040 1.00 70.50 80 PHE A O 1
ATOM 603 N N . SER A 1 81 ? 11.690 -3.846 3.758 1.00 66.69 81 SER A N 1
ATOM 604 C CA . SER A 1 81 ? 10.975 -4.532 4.841 1.00 66.69 81 SER A CA 1
ATOM 605 C C . SER A 1 81 ? 11.902 -5.007 5.962 1.00 66.69 81 SER A C 1
ATOM 607 O O . SER A 1 81 ? 11.447 -5.140 7.095 1.00 66.69 81 SER A O 1
ATOM 609 N N . ILE A 1 82 ? 13.179 -5.272 5.658 1.00 64.62 82 ILE A N 1
ATOM 610 C CA . ILE A 1 82 ? 14.192 -5.595 6.670 1.00 64.62 82 ILE A CA 1
ATOM 611 C C . ILE A 1 82 ? 14.582 -4.311 7.408 1.00 64.62 82 ILE A C 1
ATOM 613 O O . ILE A 1 82 ? 14.538 -4.280 8.636 1.00 64.62 82 ILE A O 1
ATOM 617 N N . GLY A 1 83 ? 14.868 -3.224 6.683 1.00 59.19 83 GLY A N 1
ATOM 618 C CA . GLY A 1 83 ? 15.173 -1.919 7.292 1.00 59.19 83 GLY A CA 1
ATOM 619 C C . GLY A 1 83 ? 14.057 -1.376 8.171 1.00 59.19 83 GLY A C 1
ATOM 620 O O . GLY A 1 83 ? 14.310 -0.812 9.236 1.00 59.19 83 GLY A O 1
ATOM 621 N N . ALA A 1 84 ? 12.812 -1.650 7.798 1.00 69.56 84 ALA A N 1
ATOM 622 C CA . ALA A 1 84 ? 11.645 -1.308 8.588 1.00 69.56 84 ALA A CA 1
ATOM 623 C C . ALA A 1 84 ? 11.599 -1.976 9.975 1.00 69.56 84 ALA A C 1
ATOM 625 O O . ALA A 1 84 ? 10.889 -1.485 10.849 1.00 69.56 84 ALA A O 1
ATOM 626 N N . THR A 1 85 ? 12.338 -3.068 10.205 1.00 66.50 85 THR A N 1
ATOM 627 C CA . THR A 1 85 ? 12.437 -3.713 11.531 1.00 66.50 85 THR A CA 1
ATOM 628 C C . THR A 1 85 ? 13.505 -3.096 12.434 1.00 66.50 85 THR A C 1
ATOM 630 O O . THR A 1 85 ? 13.516 -3.376 13.630 1.00 66.50 85 THR A O 1
ATOM 633 N N . SER A 1 86 ? 14.398 -2.269 11.882 1.00 60.66 86 SER A N 1
ATOM 634 C CA . SER A 1 86 ? 15.587 -1.758 12.575 1.00 60.66 86 SER A CA 1
ATOM 635 C C . SER A 1 86 ? 15.683 -0.232 12.636 1.00 60.66 86 SER A C 1
ATOM 637 O O . SER A 1 86 ? 16.657 0.282 13.178 1.00 60.66 86 SER A O 1
ATOM 639 N N . THR A 1 87 ? 14.742 0.498 12.032 1.00 61.91 87 THR A N 1
ATOM 640 C CA . THR A 1 87 ? 14.851 1.953 11.846 1.00 61.91 87 THR A CA 1
ATOM 641 C C . THR A 1 87 ? 13.880 2.697 12.750 1.00 61.91 87 THR A C 1
ATOM 643 O O . THR A 1 87 ? 12.674 2.459 12.710 1.00 61.91 87 THR A O 1
ATOM 646 N N . GLU A 1 88 ? 14.417 3.622 13.539 1.00 68.44 88 GLU A N 1
ATOM 647 C CA . GLU A 1 88 ? 13.636 4.592 14.304 1.00 68.44 88 GLU A CA 1
ATOM 648 C C . GLU A 1 88 ? 13.166 5.729 13.384 1.00 68.44 88 GLU A C 1
ATOM 650 O O . GLU A 1 88 ? 13.865 6.109 12.445 1.00 68.44 88 GLU A O 1
ATOM 655 N N . LEU A 1 89 ? 11.977 6.281 13.640 1.00 75.19 89 LEU A N 1
ATOM 656 C CA . LEU A 1 89 ? 11.510 7.478 12.936 1.00 75.19 89 LEU A CA 1
ATOM 657 C C . LEU A 1 89 ? 12.346 8.690 13.354 1.00 75.19 89 LEU A C 1
ATOM 659 O O . LEU A 1 89 ? 12.452 8.981 14.547 1.00 75.19 89 LEU A O 1
ATOM 663 N N . SER A 1 90 ? 12.892 9.424 12.382 1.00 85.19 90 SER A N 1
ATOM 664 C CA . SER A 1 90 ? 13.491 10.729 12.664 1.00 85.19 90 SER A CA 1
ATOM 665 C C . SER A 1 90 ? 12.414 11.765 13.000 1.00 85.19 90 SER A C 1
ATOM 667 O O . SER A 1 90 ? 11.243 11.598 12.654 1.00 85.19 90 SER A O 1
ATOM 669 N N . GLU A 1 91 ? 12.806 12.877 13.627 1.00 86.69 91 GLU A N 1
ATOM 670 C CA . GLU A 1 91 ? 11.895 14.007 13.875 1.00 86.69 91 GLU A CA 1
ATOM 671 C C . GLU A 1 91 ? 11.253 14.513 12.571 1.00 86.69 91 GLU A C 1
ATOM 673 O O . GLU A 1 91 ? 10.056 14.790 12.531 1.00 86.69 91 GLU A O 1
ATOM 678 N N . VAL A 1 92 ? 12.027 14.545 11.480 1.00 90.56 92 VAL A N 1
ATOM 679 C CA . VAL A 1 92 ? 11.532 14.912 10.146 1.00 90.56 92 VAL A CA 1
ATOM 680 C C . VAL A 1 92 ? 10.553 13.862 9.622 1.00 90.56 92 VAL A C 1
ATOM 682 O O . VAL A 1 92 ? 9.521 14.216 9.062 1.00 90.56 92 VAL A O 1
ATOM 685 N N . GLY A 1 93 ? 10.838 12.574 9.821 1.00 89.62 93 GLY A N 1
ATOM 686 C CA . GLY A 1 93 ? 9.936 11.492 9.429 1.00 89.62 93 GLY A CA 1
ATOM 687 C C . GLY A 1 93 ? 8.583 11.561 10.138 1.00 89.62 93 GLY A C 1
ATOM 688 O O . GLY A 1 93 ? 7.555 11.348 9.497 1.00 89.62 93 GLY A O 1
ATOM 689 N N . VAL A 1 94 ? 8.564 11.916 11.427 1.00 91.31 94 VAL A N 1
ATOM 690 C CA . VAL A 1 94 ? 7.317 12.145 12.179 1.00 91.31 94 VAL A CA 1
ATOM 691 C C . VAL A 1 94 ? 6.538 13.325 11.600 1.00 91.31 94 VAL A C 1
ATOM 693 O O . VAL A 1 94 ? 5.349 13.177 11.330 1.00 91.31 94 VAL A O 1
ATOM 696 N N . GLN A 1 95 ? 7.205 14.455 11.345 1.00 93.31 95 GLN A N 1
ATOM 697 C CA . GLN A 1 95 ? 6.562 15.628 10.747 1.00 93.31 95 GLN A CA 1
ATOM 698 C C . GLN A 1 95 ? 5.964 15.311 9.366 1.00 93.31 95 GLN A C 1
ATOM 700 O O . GLN A 1 95 ? 4.834 15.690 9.078 1.00 93.31 95 GLN A O 1
ATOM 705 N N . LEU A 1 96 ? 6.691 14.578 8.517 1.00 95.12 96 LEU A N 1
ATOM 706 C CA . LEU A 1 96 ? 6.200 14.190 7.191 1.00 95.12 96 LEU A CA 1
ATOM 707 C C . LEU A 1 96 ? 4.981 13.259 7.262 1.00 95.12 96 LEU A C 1
ATOM 709 O O . LEU A 1 96 ? 4.088 13.369 6.426 1.00 95.12 96 LEU A O 1
ATOM 713 N N . LEU A 1 97 ? 4.924 12.355 8.246 1.00 94.44 97 LEU A N 1
ATOM 714 C CA . LEU A 1 97 ? 3.757 11.495 8.465 1.00 94.44 97 LEU A CA 1
ATOM 715 C C . LEU A 1 97 ? 2.530 12.293 8.917 1.00 94.44 97 LEU A C 1
ATOM 717 O O . LEU A 1 97 ? 1.436 12.024 8.427 1.00 94.44 97 LEU A O 1
ATOM 721 N N . GLU A 1 98 ? 2.715 13.263 9.814 1.00 95.94 98 GLU A N 1
ATOM 722 C CA . GLU A 1 98 ? 1.654 14.174 10.264 1.00 95.94 98 GLU A CA 1
ATOM 723 C C . GLU A 1 98 ? 1.117 15.009 9.091 1.00 95.94 98 GLU A C 1
ATOM 725 O O . GLU A 1 98 ? -0.074 14.968 8.785 1.00 95.94 98 GLU A O 1
ATOM 730 N N . GLU A 1 99 ? 2.006 15.667 8.339 1.00 97.25 99 GLU A N 1
ATOM 731 C CA . GLU A 1 99 ? 1.632 16.450 7.156 1.00 97.25 99 GLU A CA 1
ATOM 732 C C . GLU A 1 99 ? 0.930 15.593 6.088 1.00 97.25 99 GLU A C 1
ATOM 734 O O . GLU A 1 99 ? -0.020 16.048 5.440 1.00 97.25 99 GLU A O 1
ATOM 739 N N . ALA A 1 100 ? 1.379 14.348 5.894 1.00 97.44 100 ALA A N 1
ATOM 740 C CA . ALA A 1 100 ? 0.738 13.407 4.985 1.00 97.44 100 ALA A CA 1
ATOM 741 C C . ALA A 1 100 ? -0.677 13.049 5.457 1.00 97.44 100 ALA A C 1
ATOM 743 O O . ALA A 1 100 ? -1.621 13.176 4.673 1.00 97.44 100 ALA A O 1
ATOM 744 N N . ALA A 1 101 ? -0.836 12.637 6.717 1.00 97.88 101 ALA A N 1
ATOM 745 C CA . ALA A 1 101 ? -2.116 12.242 7.295 1.00 97.88 101 ALA A CA 1
ATOM 746 C C . ALA A 1 101 ? -3.154 13.373 7.219 1.00 97.88 101 ALA A C 1
ATOM 748 O O . ALA A 1 101 ? -4.260 13.158 6.710 1.00 97.88 101 ALA A O 1
ATOM 749 N N . ASP A 1 102 ? -2.766 14.591 7.603 1.00 97.94 102 ASP A N 1
ATOM 750 C CA . ASP A 1 102 ? -3.622 15.777 7.539 1.00 97.94 102 ASP A CA 1
ATOM 751 C C . ASP A 1 102 ? -4.033 16.105 6.104 1.00 97.94 102 ASP A C 1
ATOM 753 O O . ASP A 1 102 ? -5.209 16.362 5.812 1.00 97.94 102 ASP A O 1
ATOM 757 N N . ARG A 1 103 ? -3.078 16.077 5.169 1.00 98.06 103 ARG A N 1
ATOM 758 C CA . ARG A 1 103 ? -3.348 16.375 3.759 1.00 98.06 103 ARG A CA 1
ATOM 759 C C . ARG A 1 103 ? -4.271 15.340 3.122 1.00 98.06 103 ARG A C 1
ATOM 761 O O . ARG A 1 103 ? -5.152 15.708 2.342 1.00 98.06 103 ARG A O 1
ATOM 768 N N . LEU A 1 104 ? -4.084 14.062 3.437 1.00 98.25 104 LEU A N 1
ATOM 769 C CA . LEU A 1 104 ? -4.904 12.965 2.923 1.00 98.25 104 LEU A CA 1
ATOM 770 C C . LEU A 1 104 ? -6.330 13.043 3.475 1.00 98.25 104 LEU A C 1
ATOM 772 O O . LEU A 1 104 ? -7.284 13.061 2.694 1.00 98.25 104 LEU A O 1
ATOM 776 N N . ALA A 1 105 ? -6.474 13.170 4.797 1.00 98.12 105 ALA A N 1
ATOM 777 C CA . ALA A 1 105 ? -7.770 13.281 5.455 1.00 98.12 105 ALA A CA 1
ATOM 778 C C . ALA A 1 105 ? -8.540 14.515 4.960 1.00 98.12 105 ALA A C 1
ATOM 780 O O . ALA A 1 105 ? -9.663 14.390 4.476 1.00 98.12 105 ALA A O 1
ATOM 781 N N . SER A 1 106 ? -7.921 15.699 4.981 1.00 97.62 106 SER A N 1
ATOM 782 C CA . SER A 1 106 ? -8.569 16.933 4.515 1.00 97.62 106 SER A CA 1
ATOM 783 C C . SER A 1 106 ? -8.983 16.875 3.043 1.00 97.62 106 SER A C 1
ATOM 785 O O . SER A 1 106 ? -10.061 17.351 2.697 1.00 97.62 106 SER A O 1
ATOM 787 N N . THR A 1 107 ? -8.191 16.242 2.170 1.00 97.44 107 THR A N 1
ATOM 788 C CA . THR A 1 107 ? -8.549 16.100 0.748 1.00 97.44 107 THR A CA 1
ATOM 789 C C . THR A 1 107 ? -9.813 15.262 0.556 1.00 97.44 107 THR A C 1
ATOM 791 O O . THR A 1 107 ? -10.671 15.613 -0.257 1.00 97.44 107 THR A O 1
ATOM 794 N N . VAL A 1 108 ? -9.947 14.162 1.299 1.00 97.81 108 VAL A N 1
ATOM 795 C CA . VAL A 1 108 ? -11.131 13.297 1.225 1.00 97.81 108 VAL A CA 1
ATOM 796 C C . VAL A 1 108 ? -12.346 13.998 1.828 1.00 97.81 108 VAL A C 1
ATOM 798 O O . VAL A 1 108 ? -13.401 14.039 1.196 1.00 97.81 108 VAL A O 1
ATOM 801 N N . PHE A 1 109 ? -12.192 14.601 3.010 1.00 97.69 109 PHE A N 1
ATOM 802 C CA . PHE A 1 109 ? -13.291 15.218 3.756 1.00 97.69 109 PHE A CA 1
ATOM 803 C C . PHE A 1 109 ? -13.758 16.569 3.194 1.00 97.69 109 PHE A C 1
ATOM 805 O O . PHE A 1 109 ? -14.905 16.960 3.420 1.00 97.69 109 PHE A O 1
ATOM 812 N N . ALA A 1 110 ? -12.933 17.251 2.394 1.00 97.06 110 ALA A N 1
ATOM 813 C CA . ALA A 1 110 ? -13.339 18.440 1.643 1.00 97.06 110 ALA A CA 1
ATOM 814 C C . ALA A 1 110 ? -14.312 18.126 0.491 1.00 97.06 110 ALA A C 1
ATOM 816 O O . ALA A 1 110 ? -15.007 19.024 0.010 1.00 97.06 110 ALA A O 1
ATOM 817 N N . ASN A 1 111 ? -14.376 16.872 0.031 1.00 97.25 111 ASN A N 1
ATOM 818 C CA . ASN A 1 111 ? -15.297 16.441 -1.014 1.00 97.25 111 ASN A CA 1
ATOM 819 C C . ASN A 1 111 ? -16.511 15.729 -0.398 1.00 97.25 111 ASN A C 1
ATOM 821 O O . ASN A 1 111 ? -16.398 14.631 0.143 1.00 97.25 111 ASN A O 1
ATOM 825 N N . GLU A 1 112 ? -17.690 16.342 -0.526 1.00 96.75 112 GLU A N 1
ATOM 826 C CA . GLU A 1 112 ? -18.934 15.844 0.073 1.00 96.75 112 GLU A CA 1
ATOM 827 C C . GLU A 1 112 ? -19.317 14.432 -0.391 1.00 96.75 112 GLU A C 1
ATOM 829 O O . GLU A 1 112 ? -19.716 13.604 0.425 1.00 96.75 112 GLU A O 1
ATOM 834 N N . ALA A 1 113 ? -19.146 14.125 -1.680 1.00 96.19 113 ALA A N 1
ATOM 835 C CA . ALA A 1 113 ? -19.454 12.798 -2.201 1.00 96.19 113 ALA A CA 1
ATOM 836 C C . ALA A 1 113 ? -18.488 11.745 -1.639 1.00 96.19 113 ALA A C 1
ATOM 838 O O . ALA A 1 113 ? -18.925 10.680 -1.213 1.00 96.19 113 ALA A O 1
ATOM 839 N N . ARG A 1 114 ? -17.188 12.066 -1.576 1.00 95.81 114 ARG A N 1
ATOM 840 C CA . ARG A 1 114 ? -16.166 11.134 -1.074 1.00 95.81 114 ARG A CA 1
ATOM 841 C C . ARG A 1 114 ? -16.293 10.874 0.420 1.00 95.81 114 ARG A C 1
ATOM 843 O O . ARG A 1 114 ? -16.197 9.726 0.835 1.00 95.81 114 ARG A O 1
ATOM 850 N N . ARG A 1 115 ? -16.518 11.909 1.238 1.00 96.69 115 ARG A N 1
ATOM 851 C CA . ARG A 1 115 ? -16.687 11.720 2.689 1.00 96.69 115 ARG A CA 1
ATOM 852 C C . ARG A 1 115 ? -17.947 10.921 3.012 1.00 96.69 115 ARG A C 1
ATOM 854 O O . ARG A 1 115 ? -17.915 10.097 3.915 1.00 96.69 115 ARG A O 1
ATOM 861 N N . LEU A 1 116 ? -19.027 11.120 2.251 1.00 97.31 116 LEU A N 1
ATOM 862 C CA . LEU A 1 116 ? -20.256 10.353 2.426 1.00 97.31 116 LEU A CA 1
ATOM 863 C C . LEU A 1 116 ? -20.085 8.897 1.974 1.00 97.31 116 LEU A C 1
ATOM 865 O O . LEU A 1 116 ? -20.592 8.005 2.641 1.00 97.31 116 LEU A O 1
ATOM 869 N N . GLU A 1 117 ? -19.355 8.647 0.885 1.00 96.75 117 GLU A N 1
ATOM 870 C CA . GLU A 1 117 ? -19.003 7.291 0.445 1.00 96.75 117 GLU A CA 1
ATOM 871 C C . GLU A 1 117 ? -18.128 6.565 1.477 1.00 96.75 117 GLU A C 1
ATOM 873 O O . GLU A 1 117 ? -18.390 5.407 1.792 1.00 96.75 117 GLU A O 1
ATOM 878 N N . LEU A 1 118 ? -17.130 7.257 2.038 1.00 97.12 118 LEU A N 1
ATOM 879 C CA . LEU A 1 118 ? -16.225 6.698 3.042 1.00 97.12 118 LEU A CA 1
ATOM 880 C C . LEU A 1 118 ? -16.934 6.406 4.375 1.00 97.12 118 LEU A C 1
ATOM 882 O O . LEU A 1 118 ? -16.694 5.360 4.974 1.00 97.12 118 LEU A O 1
ATOM 886 N N . VAL A 1 119 ? -17.777 7.328 4.854 1.00 97.69 119 VAL A N 1
ATOM 887 C CA . VAL A 1 119 ? -18.443 7.217 6.166 1.00 97.69 119 VAL A CA 1
ATOM 888 C C . VAL A 1 119 ? -19.733 6.394 6.093 1.00 97.69 119 VAL A C 1
ATOM 890 O O . VAL A 1 119 ? -20.076 5.698 7.043 1.00 97.69 119 VAL A O 1
ATOM 893 N N . GLY A 1 120 ? -20.457 6.441 4.972 1.00 96.94 120 GLY A N 1
ATOM 894 C CA . GLY A 1 120 ? -21.699 5.691 4.743 1.00 96.94 120 GLY A CA 1
ATOM 895 C C . GLY A 1 120 ? -22.954 6.276 5.406 1.00 96.94 120 GLY A C 1
ATOM 896 O O . GLY A 1 120 ? -24.061 5.797 5.156 1.00 96.94 120 GLY A O 1
ATOM 897 N N . CYS A 1 121 ? -22.812 7.317 6.225 1.00 96.94 121 CYS A N 1
ATOM 898 C CA . CYS A 1 121 ? -23.896 8.025 6.905 1.00 96.94 121 CYS A CA 1
ATOM 899 C C . CYS A 1 121 ? -23.498 9.481 7.200 1.00 96.94 121 CYS A C 1
ATOM 901 O O . CYS A 1 121 ? -22.341 9.862 7.031 1.00 96.94 121 CYS A O 1
ATOM 903 N N . GLU A 1 122 ? -24.465 10.308 7.605 1.00 97.00 122 GLU A N 1
ATOM 904 C CA . GLU A 1 122 ? -24.225 11.705 7.980 1.00 97.00 122 GLU A CA 1
ATOM 905 C C . GLU A 1 122 ? -24.087 11.825 9.509 1.00 97.00 122 GLU A C 1
ATOM 907 O O . GLU A 1 122 ? -25.066 11.564 10.215 1.00 97.00 122 GLU A O 1
ATOM 912 N N . PRO A 1 123 ? -22.901 12.187 10.033 1.00 96.62 123 PRO A N 1
ATOM 913 C CA . PRO A 1 123 ? -22.666 12.287 11.467 1.00 96.62 123 PRO A CA 1
ATOM 914 C C . PRO A 1 123 ? -23.226 13.594 12.043 1.00 96.62 123 PRO A C 1
ATOM 916 O O . PRO A 1 123 ? -23.031 14.678 11.489 1.00 96.62 123 PRO A O 1
ATOM 919 N N . SER A 1 124 ? -23.854 13.513 13.216 1.00 94.38 124 SER A N 1
ATOM 920 C CA . SER A 1 124 ? -24.263 14.669 14.020 1.00 94.38 124 SER A CA 1
ATOM 921 C C . SER A 1 124 ? -23.464 14.722 15.326 1.00 94.38 124 SER A C 1
ATOM 923 O O . SER A 1 124 ? -23.915 14.286 16.386 1.00 94.38 124 SER A O 1
ATOM 925 N N . GLY A 1 125 ? -22.239 15.250 15.245 1.00 93.38 125 GLY A N 1
ATOM 926 C CA . GLY A 1 125 ? -21.273 15.184 16.343 1.00 93.38 125 GLY A CA 1
ATOM 927 C C . GLY A 1 125 ? -20.768 13.752 16.553 1.00 93.38 125 GLY A C 1
ATOM 928 O O . GLY A 1 125 ? -20.469 13.060 15.583 1.00 93.38 125 GLY A O 1
ATOM 929 N N . VAL A 1 126 ? -20.670 13.311 17.811 1.00 93.69 126 VAL A N 1
ATOM 930 C CA . VAL A 1 126 ? -20.294 11.929 18.164 1.00 93.69 126 VAL A CA 1
ATOM 931 C C . VAL A 1 126 ? -21.553 11.120 18.462 1.00 93.69 126 VAL A C 1
ATOM 933 O O . VAL A 1 126 ? -21.976 10.978 19.610 1.00 93.69 126 VAL A O 1
ATOM 936 N N . ASP A 1 127 ? -22.188 10.646 17.397 1.00 96.12 127 ASP A N 1
ATOM 937 C CA . ASP A 1 127 ? -23.389 9.816 17.428 1.00 96.12 127 ASP A CA 1
ATOM 938 C C . ASP A 1 127 ? -23.085 8.362 17.013 1.00 96.12 127 ASP A C 1
ATOM 940 O O . ASP A 1 127 ? -21.929 7.949 16.910 1.00 96.12 127 ASP A O 1
ATOM 944 N N . ALA A 1 128 ? -24.132 7.562 16.784 1.00 97.81 128 ALA A N 1
ATOM 945 C CA . ALA A 1 128 ? -23.978 6.177 16.341 1.00 97.81 128 ALA A CA 1
ATOM 946 C C . ALA A 1 128 ? -23.266 6.071 14.981 1.00 97.81 128 ALA A C 1
ATOM 948 O O . ALA A 1 128 ? -22.454 5.172 14.801 1.00 97.81 128 ALA A O 1
ATOM 949 N N . CYS A 1 129 ? -23.513 7.010 14.059 1.00 98.19 129 CYS A N 1
ATOM 950 C CA . CYS A 1 129 ? -22.840 7.039 12.761 1.00 98.19 129 CYS A CA 1
ATOM 951 C C . CYS A 1 129 ? -21.328 7.231 12.939 1.00 98.19 129 CYS A C 1
ATOM 953 O O . CYS A 1 129 ? -20.533 6.453 12.410 1.00 98.19 129 CYS A O 1
ATOM 955 N N . ALA A 1 130 ? -20.928 8.227 13.736 1.00 98.06 130 ALA A N 1
ATOM 956 C CA . ALA A 1 130 ? -19.521 8.476 14.023 1.00 98.06 130 ALA A CA 1
ATOM 957 C C . ALA A 1 130 ? -18.863 7.291 14.751 1.00 98.06 130 ALA A C 1
ATOM 959 O O . ALA A 1 130 ? -17.774 6.871 14.365 1.00 98.06 130 ALA A O 1
ATOM 960 N N . SER A 1 131 ? -19.524 6.727 15.767 1.00 98.38 131 SER A N 1
ATOM 961 C CA . SER A 1 131 ? -19.009 5.590 16.546 1.00 98.38 131 SER A CA 1
ATOM 962 C C . SER A 1 131 ? -18.794 4.340 15.681 1.00 98.38 131 SER A C 1
ATOM 964 O O . SER A 1 131 ? -17.711 3.744 15.720 1.00 98.38 131 SER A O 1
ATOM 966 N N . ASP A 1 132 ? -19.770 3.996 14.833 1.00 98.50 132 ASP A N 1
ATOM 967 C CA . ASP A 1 132 ? -19.691 2.855 13.914 1.00 98.50 132 ASP A CA 1
ATOM 968 C C . ASP A 1 132 ? -18.588 3.059 12.865 1.00 98.50 132 ASP A C 1
ATOM 970 O O . ASP A 1 132 ? -17.815 2.137 12.585 1.00 98.50 132 ASP A O 1
ATOM 974 N N . PHE A 1 133 ? -18.456 4.276 12.324 1.00 98.62 133 PHE A N 1
ATOM 975 C CA . PHE A 1 133 ? -17.374 4.609 11.400 1.00 98.62 133 PHE A CA 1
ATOM 976 C C . PHE A 1 133 ? -15.997 4.503 12.067 1.00 98.62 133 PHE A C 1
ATOM 978 O O . PHE A 1 133 ? -15.097 3.887 11.499 1.00 98.62 133 PHE A O 1
ATOM 985 N N . ILE A 1 134 ? -15.828 5.046 13.278 1.00 98.75 134 ILE A N 1
ATOM 986 C CA . ILE A 1 134 ? -14.579 4.947 14.052 1.00 98.75 134 ILE A CA 1
ATOM 987 C C . ILE A 1 134 ? -14.196 3.476 14.253 1.00 98.75 134 ILE A C 1
ATOM 989 O O . ILE A 1 134 ? -13.039 3.107 14.036 1.00 98.75 134 ILE A O 1
ATOM 993 N N . ALA A 1 135 ? -15.161 2.626 14.607 1.00 98.62 135 ALA A N 1
ATOM 994 C CA . ALA A 1 135 ? -14.935 1.200 14.803 1.00 98.62 135 ALA A CA 1
ATOM 995 C C . ALA A 1 135 ? -14.531 0.496 13.496 1.00 98.62 135 ALA A C 1
ATOM 997 O O . ALA A 1 135 ? -13.546 -0.249 13.470 1.00 98.62 135 ALA A O 1
ATOM 998 N N . ALA A 1 136 ? -15.254 0.748 12.401 1.00 98.31 136 ALA A N 1
ATOM 999 C CA . ALA A 1 136 ? -15.002 0.125 11.103 1.00 98.31 136 ALA A CA 1
ATOM 1000 C C . ALA A 1 136 ? -13.674 0.586 10.480 1.00 98.31 136 ALA A C 1
ATOM 1002 O O . ALA A 1 136 ? -12.859 -0.237 10.053 1.00 98.31 136 ALA A O 1
ATOM 1003 N N . PHE A 1 137 ? -13.419 1.895 10.474 1.00 98.62 137 PHE A N 1
ATOM 1004 C CA . PHE A 1 137 ? -12.181 2.471 9.958 1.00 98.62 137 PHE A CA 1
ATOM 1005 C C . PHE A 1 137 ? -10.987 2.059 10.823 1.00 98.62 137 PHE A C 1
ATOM 1007 O O . PHE A 1 137 ? -9.988 1.567 10.298 1.00 98.62 137 PHE A O 1
ATOM 1014 N N . GLY A 1 138 ? -11.115 2.154 12.150 1.00 98.31 138 GLY A N 1
ATOM 1015 C CA . GLY A 1 138 ? -10.093 1.730 13.104 1.00 98.31 138 GLY A CA 1
ATOM 1016 C C . GLY A 1 138 ? -9.741 0.249 12.973 1.00 98.31 138 GLY A C 1
ATOM 1017 O O . GLY A 1 138 ? -8.562 -0.104 13.009 1.00 98.31 138 GLY A O 1
ATOM 1018 N N . ARG A 1 139 ? -10.734 -0.615 12.714 1.00 98.25 139 ARG A N 1
ATOM 1019 C CA . ARG A 1 139 ? -10.510 -2.043 12.456 1.00 98.25 139 ARG A CA 1
ATOM 1020 C C . ARG A 1 139 ? -9.569 -2.281 11.277 1.00 98.25 139 ARG A C 1
ATOM 1022 O O . ARG A 1 139 ? -8.666 -3.111 11.379 1.00 98.25 139 ARG A O 1
ATOM 1029 N N . ARG A 1 140 ? -9.765 -1.563 10.169 1.00 97.94 140 ARG A N 1
ATOM 1030 C CA . ARG A 1 140 ? -8.934 -1.695 8.961 1.00 97.94 140 ARG A CA 1
ATOM 1031 C C . ARG A 1 140 ? -7.595 -0.967 9.100 1.00 97.94 140 ARG A C 1
ATOM 1033 O O . ARG A 1 140 ? -6.571 -1.491 8.664 1.00 97.94 140 ARG A O 1
ATOM 1040 N N . ALA A 1 141 ? -7.580 0.199 9.743 1.00 97.81 141 ALA A N 1
ATOM 1041 C CA . ALA A 1 141 ? -6.378 0.998 9.970 1.00 97.81 141 ALA A CA 1
ATOM 1042 C C . ALA A 1 141 ? -5.397 0.296 10.921 1.00 97.81 141 ALA A C 1
ATOM 1044 O O . ALA A 1 141 ? -4.205 0.204 10.630 1.00 97.81 141 ALA A O 1
ATOM 1045 N N . PHE A 1 142 ? -5.892 -0.243 12.037 1.00 97.62 142 PHE A N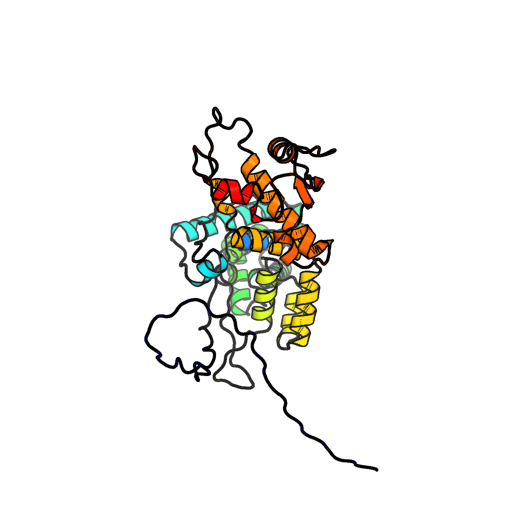 1
ATOM 1046 C CA . PHE A 1 142 ? -5.068 -0.930 13.042 1.00 97.62 142 PHE A CA 1
ATOM 1047 C C . PHE A 1 142 ? -5.017 -2.441 12.837 1.00 97.62 142 PHE A C 1
ATOM 1049 O O . PHE A 1 142 ? -4.277 -3.126 13.540 1.00 97.62 142 PHE A O 1
ATOM 1056 N N . ARG A 1 143 ? -5.765 -2.952 11.849 1.00 97.56 143 ARG A N 1
ATOM 1057 C CA . ARG A 1 143 ? -5.739 -4.351 11.387 1.00 97.56 143 ARG A CA 1
ATOM 1058 C C . ARG A 1 143 ? -6.181 -5.353 12.451 1.00 97.56 143 ARG A C 1
ATOM 1060 O O . ARG A 1 143 ? -5.819 -6.525 12.420 1.00 97.56 143 ARG A O 1
ATOM 1067 N N . ARG A 1 144 ? -6.982 -4.866 13.394 1.00 96.94 144 ARG A N 1
ATOM 1068 C CA . ARG A 1 144 ? -7.653 -5.600 14.466 1.00 96.94 144 ARG A CA 1
ATOM 1069 C C . ARG A 1 144 ? -8.800 -4.742 14.997 1.00 96.94 144 ARG A C 1
ATOM 1071 O O . ARG A 1 144 ? -8.738 -3.522 14.851 1.00 96.94 144 ARG A O 1
ATOM 1078 N N . PRO A 1 145 ? -9.806 -5.328 15.661 1.00 97.75 145 PRO A N 1
ATOM 1079 C CA . PRO A 1 145 ? -10.794 -4.556 16.398 1.00 97.75 145 PRO A CA 1
ATOM 1080 C C . PRO A 1 145 ? -10.126 -3.568 17.360 1.00 97.75 145 PRO A C 1
ATOM 1082 O O . PRO A 1 145 ? -9.111 -3.886 17.996 1.00 97.75 145 PRO A O 1
ATOM 1085 N N . LEU A 1 146 ? -10.708 -2.374 17.462 1.00 97.94 146 LEU A N 1
ATOM 1086 C CA . LEU A 1 146 ? -10.322 -1.410 18.484 1.00 97.94 146 LEU A CA 1
ATOM 1087 C C . LEU A 1 146 ? -10.640 -1.974 19.872 1.00 97.94 146 LEU A C 1
ATOM 1089 O O . LEU A 1 146 ? -11.662 -2.638 20.064 1.00 97.94 146 LEU A O 1
ATOM 1093 N N . SER A 1 147 ? -9.775 -1.699 20.849 1.00 97.44 147 SER A N 1
ATOM 1094 C CA . SER A 1 147 ? -10.144 -1.909 22.251 1.00 97.44 147 SER A CA 1
ATOM 1095 C C . SER A 1 147 ? -11.218 -0.899 22.673 1.00 97.44 147 SER A C 1
ATOM 1097 O O . SER A 1 147 ? -11.396 0.140 22.033 1.00 97.44 147 SER A O 1
ATOM 1099 N N . ALA A 1 148 ? -11.917 -1.162 23.781 1.00 98.19 148 ALA A N 1
ATOM 1100 C CA . ALA A 1 148 ? -12.903 -0.220 24.317 1.00 98.19 148 ALA A CA 1
ATOM 1101 C C . ALA A 1 148 ? -12.270 1.143 24.656 1.00 98.19 148 ALA A C 1
ATOM 1103 O O . ALA A 1 148 ? -12.875 2.194 24.443 1.00 98.19 148 ALA A O 1
ATOM 1104 N N . GLU A 1 149 ? -11.030 1.137 25.147 1.00 98.31 149 GLU A N 1
ATOM 1105 C CA . GLU A 1 149 ? -10.262 2.344 25.450 1.00 98.31 149 GLU A CA 1
ATOM 1106 C C . GLU A 1 149 ? -9.850 3.092 24.180 1.00 98.31 149 GLU A C 1
ATOM 1108 O O . GLU A 1 149 ? -9.870 4.322 24.167 1.00 98.31 149 GLU A O 1
ATOM 1113 N N . GLU A 1 150 ? -9.476 2.376 23.116 1.00 98.25 150 GLU A N 1
ATOM 1114 C CA . GLU A 1 150 ? -9.159 2.993 21.825 1.00 98.25 150 GLU A CA 1
ATOM 1115 C C . GLU A 1 150 ? -10.401 3.610 21.187 1.00 98.25 150 GLU A C 1
ATOM 1117 O O . GLU A 1 150 ? -10.337 4.763 20.770 1.00 98.25 150 GLU A O 1
ATOM 1122 N N . GLN A 1 151 ? -11.531 2.896 21.178 1.00 98.62 151 GLN A N 1
ATOM 1123 C CA . GLN A 1 151 ? -12.813 3.429 20.711 1.00 98.62 151 GLN A CA 1
ATOM 1124 C C . GLN A 1 151 ? -13.162 4.724 21.454 1.00 98.62 151 GLN A C 1
ATOM 1126 O O . GLN A 1 151 ? -13.359 5.765 20.834 1.00 98.62 151 GLN A O 1
ATOM 1131 N N . THR A 1 152 ? -13.128 4.683 22.790 1.00 98.50 152 THR A N 1
ATOM 1132 C CA . THR A 1 152 ? -13.435 5.844 23.639 1.00 98.50 152 THR A CA 1
ATOM 1133 C C . THR A 1 152 ? -12.483 7.013 23.366 1.00 98.50 152 THR A C 1
ATOM 1135 O O . THR A 1 152 ? -12.896 8.171 23.348 1.00 98.50 152 THR A O 1
ATOM 1138 N N . ARG A 1 153 ? -11.191 6.734 23.143 1.00 98.38 153 ARG A N 1
ATOM 1139 C CA . ARG A 1 153 ? -10.192 7.763 22.825 1.00 98.38 153 ARG A CA 1
ATOM 1140 C C . ARG A 1 153 ? -10.492 8.445 21.494 1.00 98.38 153 ARG A C 1
ATOM 1142 O O . ARG A 1 153 ? -10.403 9.665 21.423 1.00 98.38 153 ARG A O 1
ATOM 1149 N N . TRP A 1 154 ? -10.812 7.685 20.452 1.00 98.56 154 TRP A N 1
ATOM 1150 C CA . TRP A 1 154 ? -11.082 8.254 19.131 1.00 98.56 154 TRP A CA 1
ATOM 1151 C C . TRP A 1 154 ? -12.423 8.989 19.076 1.00 98.56 154 TRP A C 1
ATOM 1153 O O . TRP A 1 154 ? -12.510 10.034 18.439 1.00 98.56 154 TRP A O 1
ATOM 1163 N N . GLU A 1 155 ? -13.428 8.527 19.819 1.00 98.44 155 GLU A N 1
ATOM 1164 C CA . GLU A 1 155 ? -14.668 9.281 20.041 1.00 98.44 155 GLU A CA 1
ATOM 1165 C C . GLU A 1 155 ? -14.406 10.610 20.763 1.00 98.44 155 GLU A C 1
ATOM 1167 O O . GLU A 1 155 ? -14.955 11.639 20.372 1.00 98.44 155 GLU A O 1
ATOM 1172 N N . ALA A 1 156 ? -13.518 10.627 21.764 1.00 98.19 156 ALA A N 1
ATOM 1173 C CA . ALA A 1 156 ? -13.107 11.867 22.424 1.00 98.19 156 ALA A CA 1
ATOM 1174 C C . ALA A 1 156 ? -12.373 12.819 21.465 1.00 98.19 156 ALA A C 1
ATOM 1176 O O . ALA A 1 156 ? -12.669 14.008 21.453 1.00 98.19 156 ALA A O 1
ATOM 1177 N N . VAL A 1 157 ? -11.484 12.308 20.603 1.00 97.75 157 VAL A N 1
ATOM 1178 C CA . VAL A 1 157 ? -10.829 13.113 19.553 1.00 97.75 157 VAL A CA 1
ATOM 1179 C C . VAL A 1 157 ? -11.861 13.742 18.614 1.00 97.75 157 VAL A C 1
ATOM 1181 O O . VAL A 1 157 ? -11.775 14.937 18.333 1.00 97.75 157 VAL A O 1
ATOM 1184 N N . ALA A 1 158 ? -12.855 12.969 18.163 1.00 98.06 158 ALA A N 1
ATOM 1185 C CA . ALA A 1 158 ? -13.927 13.483 17.314 1.00 98.06 158 ALA A CA 1
ATOM 1186 C C . ALA A 1 158 ? -14.742 14.584 18.013 1.00 98.06 158 ALA A C 1
ATOM 1188 O O . ALA A 1 158 ? -15.077 15.587 17.386 1.00 98.06 158 ALA A O 1
ATOM 1189 N N . ALA A 1 159 ? -15.043 14.416 19.305 1.00 97.50 159 ALA A N 1
ATOM 1190 C CA . ALA A 1 159 ? -15.780 15.404 20.090 1.00 97.50 159 ALA A CA 1
ATOM 1191 C C . ALA A 1 159 ? -14.973 16.692 20.313 1.00 97.50 159 ALA A C 1
ATOM 1193 O O . ALA A 1 159 ? -15.487 17.787 20.076 1.00 97.50 159 ALA A O 1
ATOM 1194 N N . ASP A 1 160 ? -13.723 16.557 20.760 1.00 97.25 160 ASP A N 1
ATOM 1195 C CA . ASP A 1 160 ? -12.887 17.673 21.201 1.00 97.25 160 ASP A CA 1
ATOM 1196 C C . ASP A 1 160 ? -12.396 18.524 20.025 1.00 97.25 160 ASP A C 1
ATOM 1198 O O . ASP A 1 160 ? -12.351 19.749 20.131 1.00 97.25 160 ASP A O 1
ATOM 1202 N N . LEU A 1 161 ? -12.048 17.891 18.898 1.00 96.75 161 LEU A N 1
ATOM 1203 C CA . LEU A 1 161 ? -11.511 18.579 17.718 1.00 96.75 161 LEU A CA 1
ATOM 1204 C C . LEU A 1 161 ? -12.565 18.862 16.641 1.00 96.75 161 LEU A C 1
ATOM 1206 O O . LEU A 1 161 ? -12.294 19.615 15.710 1.00 96.75 161 LEU A O 1
ATOM 1210 N N . GLY A 1 162 ? -13.758 18.272 16.749 1.00 94.56 162 GLY A N 1
ATOM 1211 C CA . GLY A 1 162 ? -14.849 18.512 15.805 1.00 94.56 162 GLY A CA 1
ATOM 1212 C C . GLY A 1 162 ? -15.591 19.829 16.029 1.00 94.56 162 GLY A C 1
ATOM 1213 O O . GLY A 1 162 ? -16.319 20.263 15.147 1.00 94.56 162 GLY A O 1
ATOM 1214 N N . GLU A 1 163 ? -15.455 20.466 17.198 1.00 92.00 163 GLU A N 1
ATOM 1215 C CA . GLU A 1 163 ? -16.158 21.716 17.554 1.00 92.00 163 GLU A CA 1
ATOM 1216 C C . GLU A 1 163 ? -17.693 21.661 17.335 1.00 92.00 163 GLU A C 1
ATOM 1218 O O . GLU A 1 163 ? -18.353 22.671 17.091 1.00 92.00 163 GLU A O 1
ATOM 1223 N N . GLY A 1 164 ? -18.285 20.465 17.438 1.00 90.06 164 GLY A N 1
ATOM 1224 C CA . GLY A 1 164 ? -19.707 20.211 17.172 1.00 90.06 164 GLY A CA 1
ATOM 1225 C C . GLY A 1 164 ? -20.051 19.871 15.714 1.00 90.06 164 GLY A C 1
ATOM 1226 O O . GLY A 1 164 ? -21.190 19.488 15.448 1.00 90.06 164 GLY A O 1
ATOM 1227 N N . ASP A 1 165 ? -19.094 19.949 14.788 1.00 96.12 165 ASP A N 1
ATOM 1228 C CA . ASP A 1 165 ? -19.204 19.438 13.420 1.00 96.12 165 ASP A CA 1
ATOM 1229 C C . ASP A 1 165 ? -18.720 17.977 13.358 1.00 96.12 165 ASP A C 1
ATOM 1231 O O . ASP A 1 165 ? -17.544 17.668 13.567 1.00 96.12 165 ASP A O 1
ATOM 1235 N N . GLY A 1 166 ? -19.644 17.057 13.058 1.00 96.69 166 GLY A N 1
ATOM 1236 C CA . GLY A 1 166 ? -19.346 15.627 12.945 1.00 96.69 166 GLY A CA 1
ATOM 1237 C C . GLY A 1 166 ? -18.376 15.297 11.807 1.00 96.69 166 GLY A C 1
ATOM 1238 O O . GLY A 1 166 ? -17.547 14.400 11.954 1.00 96.69 166 GLY A O 1
ATOM 1239 N N . TRP A 1 167 ? -18.415 16.038 10.694 1.00 98.12 167 TRP A N 1
ATOM 1240 C CA . TRP A 1 167 ? -17.491 15.821 9.577 1.00 98.12 167 TRP A CA 1
ATOM 1241 C C . TRP A 1 167 ? -16.074 16.245 9.938 1.00 98.12 167 TRP A C 1
ATOM 1243 O O . TRP A 1 167 ? -15.130 15.516 9.634 1.00 98.12 167 TRP A O 1
ATOM 1253 N N . LEU A 1 168 ? -15.926 17.390 10.611 1.00 98.19 168 LEU A N 1
ATOM 1254 C CA . LEU A 1 168 ? -14.628 17.836 11.111 1.00 98.19 168 LEU A CA 1
ATOM 1255 C C . LEU A 1 168 ? -14.079 16.843 12.142 1.00 98.19 168 LEU A C 1
ATOM 1257 O O . LEU A 1 168 ? -12.926 16.433 12.035 1.00 98.19 168 LEU A O 1
ATOM 1261 N N . GLY A 1 169 ? -14.913 16.386 13.080 1.00 98.25 169 GLY A N 1
ATOM 1262 C CA . GLY A 1 169 ? -14.521 15.386 14.075 1.00 98.25 169 GLY A CA 1
ATOM 1263 C C . GLY A 1 169 ? -13.998 14.095 13.438 1.00 98.25 169 GLY A C 1
ATOM 1264 O O . GLY A 1 169 ? -12.913 13.627 13.788 1.00 98.25 169 GLY A O 1
ATOM 1265 N N . LEU A 1 170 ? -14.713 13.549 12.449 1.00 98.69 170 LEU A N 1
ATOM 1266 C CA . LEU A 1 170 ? -14.271 12.352 11.728 1.00 98.69 170 LEU A CA 1
ATOM 1267 C C . LEU A 1 170 ? -13.022 12.590 10.867 1.00 98.69 170 LEU A C 1
ATOM 1269 O O . LEU A 1 170 ? -12.172 11.704 10.794 1.00 98.69 170 LEU A O 1
ATOM 1273 N N . GLN A 1 171 ? -12.854 13.775 10.271 1.00 98.62 171 GLN A N 1
ATOM 1274 C CA . GLN A 1 171 ? -11.616 14.136 9.570 1.00 98.62 171 GLN A CA 1
ATOM 1275 C C . GLN A 1 171 ? -10.412 14.083 10.522 1.00 98.62 171 GLN A C 1
ATOM 1277 O O . GLN A 1 171 ? -9.374 13.520 10.169 1.00 98.62 171 GLN A O 1
ATOM 1282 N N . MET A 1 172 ? -10.557 14.629 11.735 1.00 98.50 172 MET A N 1
ATOM 1283 C CA . MET A 1 172 ? -9.496 14.634 12.747 1.00 98.50 172 MET A CA 1
ATOM 1284 C C . MET A 1 172 ? -9.198 13.231 13.281 1.00 98.50 172 MET A C 1
ATOM 1286 O O . MET A 1 172 ? -8.036 12.903 13.517 1.00 98.50 172 MET A O 1
ATOM 1290 N N . VAL A 1 173 ? -10.216 12.372 13.406 1.00 98.69 173 VAL A N 1
ATOM 1291 C CA . VAL A 1 173 ? -10.010 10.945 13.699 1.00 98.69 173 VAL A CA 1
ATOM 1292 C C . VAL A 1 173 ? -9.198 10.274 12.600 1.00 98.69 173 VAL A C 1
ATOM 1294 O O . VAL A 1 173 ? -8.225 9.591 12.911 1.00 98.69 173 VAL A O 1
ATOM 1297 N N . VAL A 1 174 ? -9.582 10.443 11.330 1.00 98.75 174 VAL A N 1
ATOM 1298 C CA . VAL A 1 174 ? -8.881 9.802 10.210 1.00 98.75 174 VAL A CA 1
ATOM 1299 C C . VAL A 1 174 ? -7.432 10.268 10.160 1.00 98.75 174 VAL A C 1
ATOM 1301 O O . VAL A 1 174 ? -6.545 9.419 10.120 1.00 98.75 174 VAL A O 1
ATOM 1304 N N . SER A 1 175 ? -7.175 11.578 10.253 1.00 98.44 175 SER A N 1
ATOM 1305 C CA . SER A 1 175 ? -5.802 12.095 10.319 1.00 98.44 175 SER A CA 1
ATOM 1306 C C . SER A 1 175 ? -5.026 11.470 11.488 1.00 98.44 175 SER A C 1
ATOM 1308 O O . SER A 1 175 ? -3.999 10.817 11.292 1.00 98.44 175 SER A O 1
ATOM 1310 N N . GLY A 1 176 ? -5.580 11.531 12.704 1.00 98.19 176 GLY A N 1
ATOM 1311 C CA . GLY A 1 176 ? -4.931 10.991 13.897 1.00 98.19 176 GLY A CA 1
ATOM 1312 C C . GLY A 1 176 ? -4.653 9.485 13.826 1.00 98.19 176 GLY A C 1
ATOM 1313 O O . GLY A 1 176 ? -3.596 9.027 14.266 1.00 98.19 176 GLY A O 1
ATOM 1314 N N . MET A 1 177 ? -5.562 8.696 13.248 1.00 98.56 177 MET A N 1
ATOM 1315 C CA . MET A 1 177 ? -5.366 7.257 13.071 1.00 98.56 177 MET A CA 1
ATOM 1316 C C . MET A 1 177 ? -4.264 6.943 12.055 1.00 98.56 177 MET A C 1
ATOM 1318 O O . MET A 1 177 ? -3.493 6.019 12.303 1.00 98.56 177 MET A O 1
ATOM 1322 N N . LEU A 1 178 ? -4.137 7.706 10.963 1.00 98.12 178 LEU A N 1
ATOM 1323 C CA . LEU A 1 178 ? -3.112 7.498 9.926 1.00 98.12 178 LEU A CA 1
ATOM 1324 C C . LEU A 1 178 ? -1.680 7.830 10.383 1.00 98.12 178 LEU A C 1
ATOM 1326 O O . LEU A 1 178 ? -0.719 7.473 9.702 1.00 98.12 178 LEU A O 1
ATOM 1330 N N . GLN A 1 179 ? -1.520 8.463 11.544 1.00 95.62 179 GLN A N 1
ATOM 1331 C CA . GLN A 1 179 ? -0.221 8.693 12.190 1.00 95.62 179 GLN A CA 1
ATOM 1332 C C . GLN A 1 179 ? -0.064 7.948 13.525 1.00 95.62 179 GLN A C 1
ATOM 1334 O O . GLN A 1 179 ? 0.975 8.043 14.181 1.00 95.62 179 GLN A O 1
ATOM 1339 N N . ALA A 1 180 ? -1.075 7.187 13.953 1.00 95.81 180 ALA A N 1
ATOM 1340 C CA . ALA A 1 180 ? -1.016 6.449 15.207 1.00 95.81 180 ALA A CA 1
ATOM 1341 C C . ALA A 1 180 ? 0.032 5.320 15.139 1.00 95.81 180 ALA A C 1
ATOM 1343 O O . ALA A 1 180 ? 0.171 4.672 14.099 1.00 95.81 180 ALA A O 1
ATOM 1344 N N . PRO A 1 181 ? 0.710 4.972 16.251 1.00 92.50 181 PRO A N 1
ATOM 1345 C CA . PRO A 1 181 ? 1.657 3.856 16.265 1.00 92.50 181 PRO A CA 1
ATOM 1346 C C . PRO A 1 181 ? 1.051 2.527 15.790 1.00 92.50 181 PRO A C 1
ATOM 1348 O O . PRO A 1 181 ? 1.696 1.800 15.045 1.00 92.50 181 PRO A O 1
ATOM 1351 N N . SER A 1 182 ? -0.209 2.240 16.143 1.00 93.56 182 SER A N 1
ATOM 1352 C CA . SER A 1 182 ? -0.936 1.045 15.678 1.00 93.56 182 SER A CA 1
ATOM 1353 C C . SER A 1 182 ? -1.143 1.007 14.156 1.00 93.56 182 SER A C 1
ATOM 1355 O O . SER A 1 182 ? -1.362 -0.065 13.593 1.00 93.56 182 SER A O 1
ATOM 1357 N N . PHE A 1 183 ? -1.081 2.163 13.490 1.00 96.19 183 PHE A N 1
ATOM 1358 C CA . PHE A 1 183 ? -1.146 2.284 12.038 1.00 96.19 183 PHE A CA 1
ATOM 1359 C C . PHE A 1 183 ? 0.242 2.256 11.391 1.00 96.19 183 PHE A C 1
ATOM 1361 O O . PHE A 1 183 ? 0.456 1.499 10.447 1.00 96.19 183 PHE A O 1
ATOM 1368 N N . VAL A 1 184 ? 1.186 3.050 11.898 1.00 94.06 184 VAL A N 1
ATOM 1369 C CA . VAL A 1 184 ? 2.528 3.195 11.310 1.00 94.06 184 VAL A CA 1
ATOM 1370 C C . VAL A 1 184 ? 3.385 1.947 11.521 1.00 94.06 184 VAL A C 1
ATOM 1372 O O . VAL A 1 184 ? 4.255 1.658 10.704 1.00 94.06 184 VAL A O 1
ATOM 1375 N N . TYR A 1 185 ? 3.129 1.180 12.580 1.00 91.88 185 TYR A N 1
ATOM 1376 C CA . TYR A 1 185 ? 3.817 -0.073 12.858 1.00 91.88 185 TYR A CA 1
ATOM 1377 C C . TYR A 1 185 ? 2.886 -1.271 12.676 1.00 91.88 185 TYR A C 1
ATOM 1379 O O . TYR A 1 185 ? 1.695 -1.244 12.998 1.00 91.88 185 TYR A O 1
ATOM 1387 N N . ARG A 1 186 ? 3.457 -2.365 12.178 1.00 91.12 186 ARG A N 1
ATOM 1388 C CA . ARG A 1 186 ? 2.836 -3.687 12.193 1.00 91.12 186 ARG A CA 1
ATOM 1389 C C . ARG A 1 186 ? 3.229 -4.342 13.503 1.00 91.12 186 ARG A C 1
ATOM 1391 O O . ARG A 1 186 ? 4.401 -4.624 13.733 1.00 91.12 186 ARG A O 1
ATOM 1398 N N . VAL A 1 187 ? 2.255 -4.523 14.383 1.00 85.69 187 VAL A N 1
ATOM 1399 C CA . VAL A 1 187 ? 2.491 -5.171 15.670 1.00 85.69 187 VAL A CA 1
ATOM 1400 C C . VAL A 1 187 ? 2.663 -6.667 15.427 1.00 85.69 187 VAL A C 1
ATOM 1402 O O . VAL A 1 187 ? 1.767 -7.293 14.881 1.00 85.69 187 VAL A O 1
ATOM 1405 N N . GLU A 1 188 ? 3.825 -7.211 15.782 1.00 87.25 188 GLU A N 1
ATOM 1406 C CA . GLU A 1 188 ? 4.176 -8.631 15.652 1.00 87.25 188 GLU A CA 1
ATOM 1407 C C . GLU A 1 188 ? 4.751 -9.139 16.990 1.00 87.25 188 GLU A C 1
ATOM 1409 O O . GLU A 1 188 ? 5.851 -9.688 17.060 1.00 87.25 188 GLU A O 1
ATOM 1414 N N . LEU A 1 189 ? 4.017 -8.901 18.083 1.00 88.31 189 LEU A N 1
ATOM 1415 C CA . LEU A 1 189 ? 4.436 -9.258 19.444 1.00 88.31 189 LEU A CA 1
ATOM 1416 C C . LEU A 1 189 ? 4.150 -10.728 19.772 1.00 88.31 189 LEU A C 1
ATOM 1418 O O . LEU A 1 189 ? 4.846 -11.331 20.601 1.00 88.31 189 LEU A O 1
ATOM 1422 N N . GLY A 1 190 ? 3.128 -11.297 19.135 1.00 88.75 190 GLY A N 1
ATOM 1423 C CA . GLY A 1 190 ? 2.664 -12.649 19.391 1.00 88.75 190 GLY A CA 1
ATOM 1424 C C . GLY A 1 190 ? 2.073 -12.834 20.786 1.00 88.75 190 GLY A C 1
ATOM 1425 O O . GLY A 1 190 ? 2.192 -12.004 21.694 1.00 88.75 190 GLY A O 1
ATOM 1426 N N . GLU A 1 191 ? 1.503 -14.005 20.997 1.00 90.25 191 GLU A N 1
ATOM 1427 C CA . GLU A 1 191 ? 1.004 -14.496 22.275 1.00 90.25 191 GLU A CA 1
ATOM 1428 C C . GLU A 1 191 ? 1.676 -15.827 22.636 1.00 90.25 191 GLU A C 1
ATOM 1430 O O . GLU A 1 191 ? 2.255 -16.469 21.757 1.00 90.25 191 GLU A O 1
ATOM 1435 N N . PRO A 1 192 ? 1.685 -16.241 23.916 1.00 90.06 192 PRO A N 1
ATOM 1436 C CA . PRO A 1 192 ? 2.234 -17.538 24.299 1.00 90.06 192 PRO A CA 1
ATOM 1437 C C . PRO A 1 192 ? 1.600 -18.674 23.488 1.00 90.06 192 PRO A C 1
ATOM 1439 O O . PRO A 1 192 ? 0.379 -18.738 23.355 1.00 90.06 192 PRO A O 1
ATOM 1442 N N . ASP A 1 193 ? 2.427 -19.567 22.951 1.00 86.81 193 ASP A N 1
ATOM 1443 C CA . ASP A 1 193 ? 1.938 -20.745 22.239 1.00 86.81 193 ASP A CA 1
ATOM 1444 C C . ASP A 1 193 ? 1.279 -21.723 23.228 1.00 86.81 193 ASP A C 1
ATOM 1446 O O . ASP A 1 193 ? 1.790 -21.979 24.321 1.00 86.81 193 ASP A O 1
ATOM 1450 N N . GLU A 1 194 ? 0.113 -22.253 22.856 1.00 86.69 194 GLU A N 1
ATOM 1451 C CA . GLU A 1 194 ? -0.681 -23.123 23.729 1.00 86.69 194 GLU A CA 1
ATOM 1452 C C . GLU A 1 194 ? -0.026 -24.490 23.963 1.00 86.69 194 GLU A C 1
ATOM 1454 O O . GLU A 1 194 ? -0.204 -25.087 25.026 1.00 86.69 194 GLU A O 1
ATOM 1459 N N . ALA A 1 195 ? 0.734 -24.993 22.985 1.00 86.69 195 ALA A N 1
ATOM 1460 C CA . ALA A 1 195 ? 1.444 -26.262 23.081 1.00 86.69 195 ALA A CA 1
ATOM 1461 C C . ALA A 1 195 ? 2.791 -26.114 23.805 1.00 86.69 195 ALA A C 1
ATOM 1463 O O . ALA A 1 195 ? 3.236 -27.055 24.467 1.00 86.69 195 ALA A O 1
ATOM 1464 N N . ASP A 1 196 ? 3.430 -24.948 23.694 1.00 85.62 196 ASP A N 1
ATOM 1465 C CA . ASP A 1 196 ? 4.691 -24.637 24.364 1.00 85.62 196 ASP A CA 1
ATOM 1466 C C . ASP A 1 196 ? 4.769 -23.151 24.764 1.00 85.62 196 ASP A C 1
ATOM 1468 O O . ASP A 1 196 ? 5.218 -22.325 23.969 1.00 85.62 196 ASP A O 1
ATOM 1472 N N . PRO A 1 197 ? 4.436 -22.793 26.020 1.00 86.62 197 PRO A N 1
ATOM 1473 C CA . PRO A 1 197 ? 4.461 -21.405 26.487 1.00 86.62 197 PRO A CA 1
ATOM 1474 C C . PRO A 1 197 ? 5.841 -20.728 26.458 1.00 86.62 197 PRO A C 1
ATOM 1476 O O . PRO A 1 197 ? 5.932 -19.526 26.709 1.00 86.62 197 PRO A O 1
ATOM 1479 N N . THR A 1 198 ? 6.925 -21.473 26.197 1.00 84.88 198 THR A N 1
ATOM 1480 C CA . THR A 1 198 ? 8.257 -20.888 25.959 1.00 84.88 198 THR A CA 1
ATOM 1481 C C . THR A 1 198 ? 8.385 -20.274 24.564 1.00 84.88 198 THR A C 1
ATOM 1483 O O . THR A 1 198 ? 9.301 -19.491 24.313 1.00 84.88 198 THR A O 1
ATOM 1486 N N . ARG A 1 199 ? 7.448 -20.591 23.665 1.00 84.69 199 ARG A N 1
ATOM 1487 C CA . ARG A 1 199 ? 7.328 -20.036 22.320 1.00 84.69 199 ARG A CA 1
ATOM 1488 C C . ARG A 1 199 ? 6.224 -18.992 22.275 1.00 84.69 199 ARG A C 1
ATOM 1490 O O . ARG A 1 199 ? 5.295 -18.991 23.083 1.00 84.69 199 ARG A O 1
ATOM 1497 N N . ARG A 1 200 ? 6.326 -18.103 21.291 1.00 87.69 200 ARG A N 1
ATOM 1498 C CA . ARG A 1 200 ? 5.243 -17.193 20.927 1.00 87.69 200 ARG A CA 1
ATOM 1499 C C . ARG A 1 200 ? 4.716 -17.573 19.555 1.00 87.69 200 ARG A C 1
ATOM 1501 O O . ARG A 1 200 ? 5.503 -17.879 18.660 1.00 87.69 200 ARG A O 1
ATOM 1508 N N . ARG A 1 201 ? 3.399 -17.532 19.403 1.00 88.75 201 ARG A N 1
ATOM 1509 C CA . ARG A 1 201 ? 2.707 -17.645 18.121 1.00 88.75 201 ARG A CA 1
ATOM 1510 C C . ARG A 1 201 ? 2.094 -16.301 17.767 1.00 88.75 201 ARG A C 1
ATOM 1512 O O . ARG A 1 201 ? 1.755 -15.524 18.654 1.00 88.75 201 ARG A O 1
ATOM 1519 N N . TYR A 1 202 ? 1.945 -16.031 16.480 1.00 92.56 202 TYR A N 1
ATOM 1520 C CA . TYR A 1 202 ? 1.151 -14.889 16.047 1.00 92.56 202 TYR A CA 1
ATOM 1521 C C . TYR A 1 202 ? -0.316 -15.105 16.416 1.00 92.56 202 TYR A C 1
ATOM 1523 O O . TYR A 1 202 ? -0.823 -16.225 16.318 1.00 92.56 202 TYR A O 1
ATOM 1531 N N . THR A 1 203 ? -0.991 -14.030 16.807 1.00 94.00 203 THR A N 1
ATOM 1532 C CA . THR A 1 203 ? -2.458 -14.012 16.852 1.00 94.00 203 THR A CA 1
ATOM 1533 C C . THR A 1 203 ? -3.024 -14.084 15.429 1.00 94.00 203 THR A C 1
ATOM 1535 O O . THR A 1 203 ? -2.338 -13.730 14.461 1.00 94.00 203 THR A O 1
ATOM 1538 N N . GLY A 1 204 ? -4.299 -14.454 15.275 1.00 96.44 204 GLY A N 1
ATOM 1539 C CA . GLY A 1 204 ? -4.967 -14.436 13.969 1.00 96.44 204 GLY A CA 1
ATOM 1540 C C . GLY A 1 204 ? -4.859 -13.087 13.235 1.00 96.44 204 GLY A C 1
ATOM 1541 O O . GLY A 1 204 ? -4.617 -13.060 12.030 1.00 96.44 204 GLY A O 1
ATOM 1542 N N . PHE A 1 205 ? -4.959 -11.954 13.942 1.00 97.25 205 PHE A N 1
ATOM 1543 C CA . PHE A 1 205 ? -4.851 -10.614 13.337 1.00 97.25 205 PHE A CA 1
ATOM 1544 C C . PHE A 1 205 ? -3.419 -10.247 12.922 1.00 97.25 205 PHE A C 1
ATOM 1546 O O . PHE A 1 205 ? -3.207 -9.618 11.879 1.00 97.25 205 PHE A O 1
ATOM 1553 N N . GLU A 1 206 ? -2.422 -10.670 13.702 1.00 95.88 206 GLU A N 1
ATOM 1554 C CA . GLU A 1 206 ? -1.013 -10.525 13.320 1.00 95.88 206 GLU A CA 1
ATOM 1555 C C . GLU A 1 206 ? -0.704 -11.379 12.084 1.00 95.88 206 GLU A C 1
ATOM 1557 O O . GLU A 1 206 ? -0.056 -10.900 11.153 1.00 95.88 206 GLU A O 1
ATOM 1562 N N . MET A 1 207 ? -1.241 -12.603 12.009 1.00 96.75 207 MET A N 1
ATOM 1563 C CA . MET A 1 207 ? -1.113 -13.465 10.830 1.00 96.75 207 MET A CA 1
ATOM 1564 C C . MET A 1 207 ? -1.810 -12.869 9.598 1.00 96.75 207 MET A C 1
ATOM 1566 O O . MET A 1 207 ? -1.229 -12.870 8.513 1.00 96.75 207 MET A O 1
ATOM 1570 N N . ALA A 1 208 ? -3.014 -12.307 9.752 1.00 97.94 208 ALA A N 1
ATOM 1571 C CA . ALA A 1 208 ? -3.711 -11.585 8.685 1.00 97.94 208 ALA A CA 1
ATOM 1572 C C . ALA A 1 208 ? -2.859 -10.438 8.131 1.00 97.94 208 ALA A C 1
ATOM 1574 O O . ALA A 1 208 ? -2.651 -10.343 6.921 1.00 97.94 208 ALA A O 1
ATOM 1575 N N . SER A 1 209 ? -2.317 -9.606 9.023 1.00 96.75 209 SER A N 1
ATOM 1576 C CA . SER A 1 209 ? -1.435 -8.498 8.651 1.00 96.75 209 SER A CA 1
ATOM 1577 C C . SER A 1 209 ? -0.174 -9.003 7.949 1.00 96.75 209 SER A C 1
ATOM 1579 O O . SER A 1 209 ? 0.227 -8.477 6.912 1.00 96.75 209 SER A O 1
ATOM 1581 N N . ARG A 1 210 ? 0.450 -10.060 8.474 1.00 94.75 210 ARG A N 1
ATOM 1582 C CA . ARG A 1 210 ? 1.653 -10.644 7.880 1.00 94.75 210 ARG A CA 1
ATOM 1583 C C . ARG A 1 210 ? 1.389 -11.160 6.467 1.00 94.75 210 ARG A C 1
ATOM 1585 O O . ARG A 1 210 ? 2.169 -10.863 5.566 1.00 94.75 210 ARG A O 1
ATOM 1592 N N . LEU A 1 211 ? 0.289 -11.884 6.260 1.00 96.25 211 LEU A N 1
ATOM 1593 C CA . LEU A 1 211 ? -0.116 -12.390 4.948 1.00 96.25 211 LEU A CA 1
ATOM 1594 C C . LEU A 1 211 ? -0.397 -11.255 3.958 1.00 96.25 211 LEU A C 1
ATOM 1596 O O . LEU A 1 211 ? 0.107 -11.302 2.838 1.00 96.25 211 LEU A O 1
ATOM 1600 N N . SER A 1 212 ? -1.160 -10.233 4.355 1.00 96.88 212 SER A N 1
ATOM 1601 C CA . SER A 1 212 ? -1.528 -9.136 3.452 1.00 96.88 212 SER A CA 1
ATOM 1602 C C . SER A 1 212 ? -0.314 -8.309 3.033 1.00 96.88 212 SER A C 1
ATOM 1604 O O . SER A 1 212 ? -0.134 -8.031 1.852 1.00 96.88 212 SER A O 1
ATOM 1606 N N . TYR A 1 213 ? 0.577 -7.965 3.965 1.00 94.31 213 TYR A N 1
ATOM 1607 C CA . TYR A 1 213 ? 1.763 -7.184 3.625 1.00 94.31 213 TYR A CA 1
ATOM 1608 C C . TYR A 1 213 ? 2.814 -8.002 2.881 1.00 94.31 213 TYR A C 1
ATOM 1610 O O . TYR A 1 213 ? 3.565 -7.432 2.095 1.00 94.31 213 TYR A O 1
ATOM 1618 N N . LEU A 1 214 ? 2.872 -9.318 3.100 1.00 92.31 214 LEU A N 1
ATOM 1619 C CA . LEU A 1 214 ? 3.744 -10.198 2.329 1.00 92.31 214 LEU A CA 1
ATOM 1620 C C . LEU A 1 214 ? 3.248 -10.366 0.888 1.00 92.31 214 LEU A C 1
ATOM 1622 O O . LEU A 1 214 ? 4.052 -10.331 -0.036 1.00 92.31 214 LEU A O 1
ATOM 1626 N N . LEU A 1 215 ? 1.943 -10.582 0.701 1.00 94.12 215 LEU A N 1
ATOM 1627 C CA . LEU A 1 215 ? 1.386 -11.009 -0.585 1.00 94.12 215 LEU A CA 1
ATOM 1628 C C . LEU A 1 215 ? 0.774 -9.875 -1.406 1.00 94.12 215 LEU A C 1
ATOM 1630 O O . LEU A 1 215 ? 0.726 -9.996 -2.621 1.00 94.12 215 LEU A O 1
ATOM 1634 N N . TRP A 1 216 ? 0.326 -8.789 -0.780 1.00 95.12 216 TRP A N 1
ATOM 1635 C CA . TRP A 1 216 ? -0.276 -7.625 -1.447 1.00 95.12 216 TRP A CA 1
ATOM 1636 C C . TRP A 1 216 ? 0.436 -6.307 -1.152 1.00 95.12 216 TRP A C 1
ATOM 1638 O O . TRP A 1 216 ? 0.089 -5.290 -1.743 1.00 95.12 216 TRP A O 1
ATOM 1648 N N . ASN A 1 217 ? 1.420 -6.300 -0.246 1.00 93.62 217 ASN A N 1
ATOM 1649 C CA . ASN A 1 217 ? 2.136 -5.090 0.159 1.00 93.62 217 ASN A CA 1
ATOM 1650 C C . ASN A 1 217 ? 1.202 -3.961 0.659 1.00 93.62 217 ASN A C 1
ATOM 1652 O O . ASN A 1 217 ? 1.456 -2.778 0.422 1.00 93.62 217 ASN A O 1
ATOM 1656 N N . THR A 1 218 ? 0.107 -4.337 1.333 1.00 95.50 218 THR A N 1
ATOM 1657 C CA . THR A 1 218 ? -0.931 -3.432 1.855 1.00 95.50 218 THR A CA 1
ATOM 1658 C C . THR A 1 218 ? -1.713 -4.071 3.018 1.00 95.50 218 THR A C 1
ATOM 1660 O O . THR A 1 218 ? -1.458 -5.217 3.412 1.00 95.50 218 THR A O 1
ATOM 1663 N N . THR A 1 219 ? -2.655 -3.323 3.592 1.00 96.81 219 THR A N 1
ATOM 1664 C CA . THR A 1 219 ? -3.518 -3.733 4.709 1.00 96.81 219 THR A CA 1
ATOM 1665 C C . THR A 1 219 ? -4.435 -4.921 4.348 1.00 96.81 219 THR A C 1
ATOM 1667 O O . THR A 1 219 ? -4.833 -5.060 3.190 1.00 96.81 219 THR A O 1
ATOM 1670 N N . PRO A 1 220 ? -4.775 -5.817 5.298 1.00 97.88 220 PRO A N 1
ATOM 1671 C CA . PRO A 1 220 ? -5.726 -6.902 5.066 1.00 97.88 220 PRO A CA 1
ATOM 1672 C C . PRO A 1 220 ? -7.119 -6.380 4.683 1.00 97.88 220 PRO A C 1
ATOM 1674 O O . PRO A 1 220 ? -7.574 -5.343 5.170 1.00 97.88 220 PRO A O 1
ATOM 1677 N N . ASP A 1 221 ? -7.815 -7.134 3.829 1.00 97.88 221 ASP A N 1
ATOM 1678 C CA . ASP A 1 221 ? -9.228 -6.894 3.536 1.00 97.88 221 ASP A CA 1
ATOM 1679 C C . ASP A 1 221 ? -10.136 -7.437 4.650 1.00 97.88 221 ASP A C 1
ATOM 1681 O O . ASP A 1 221 ? -9.708 -8.206 5.517 1.00 97.88 221 ASP A O 1
ATOM 1685 N N . ASP A 1 222 ? -11.416 -7.054 4.622 1.00 98.19 222 ASP A N 1
ATOM 1686 C CA . ASP A 1 222 ? -12.369 -7.474 5.652 1.00 98.19 222 ASP A CA 1
ATOM 1687 C C . ASP A 1 222 ? -12.530 -8.995 5.703 1.00 98.19 222 ASP A C 1
ATOM 1689 O O . ASP A 1 222 ? -12.631 -9.547 6.790 1.00 98.19 222 ASP A O 1
ATOM 1693 N N . THR A 1 223 ? -12.438 -9.688 4.561 1.00 98.44 223 THR A N 1
ATOM 1694 C CA . THR A 1 223 ? -12.487 -11.160 4.517 1.00 98.44 223 THR A CA 1
ATOM 1695 C C . THR A 1 223 ? -11.341 -11.791 5.310 1.00 98.44 223 THR A C 1
ATOM 1697 O O . THR A 1 223 ? -11.551 -12.771 6.025 1.00 98.44 223 THR A O 1
ATOM 1700 N N . LEU A 1 224 ? -10.124 -11.250 5.205 1.00 98.50 224 LEU A N 1
ATOM 1701 C CA . LEU A 1 224 ? -8.975 -11.758 5.949 1.00 98.50 224 LEU A CA 1
ATOM 1702 C C . LEU A 1 224 ? -9.056 -11.409 7.441 1.00 98.50 224 LEU A C 1
ATOM 1704 O O . LEU A 1 224 ? -8.702 -12.235 8.281 1.00 98.50 224 LEU A O 1
ATOM 1708 N N . LEU A 1 225 ? -9.554 -10.215 7.775 1.00 98.56 225 LEU A N 1
ATOM 1709 C CA . LEU A 1 225 ? -9.795 -9.812 9.163 1.00 98.56 225 LEU A CA 1
ATOM 1710 C C . LEU A 1 225 ? -10.943 -10.606 9.812 1.00 98.56 225 LEU A C 1
ATOM 1712 O O . LEU A 1 225 ? -10.906 -10.861 11.015 1.00 98.56 225 LEU A O 1
ATOM 1716 N N . ASP A 1 226 ? -11.954 -11.012 9.045 1.00 98.62 226 ASP A N 1
ATOM 1717 C CA . ASP A 1 226 ? -13.046 -11.873 9.511 1.00 98.62 226 ASP A CA 1
ATOM 1718 C C . ASP A 1 226 ? -12.536 -13.293 9.782 1.00 98.62 226 ASP A C 1
ATOM 1720 O O . ASP A 1 226 ? -12.830 -13.858 10.834 1.00 98.62 226 ASP A O 1
ATOM 1724 N N . ALA A 1 227 ? -11.704 -13.841 8.889 1.00 98.56 227 ALA A N 1
ATOM 1725 C CA . ALA A 1 227 ? -11.045 -15.133 9.096 1.00 98.56 227 ALA A CA 1
ATOM 1726 C C . ALA A 1 227 ? -10.138 -15.122 10.341 1.00 98.56 227 ALA A C 1
ATOM 1728 O O . ALA A 1 227 ? -10.110 -16.085 11.108 1.00 98.56 227 ALA A O 1
ATOM 1729 N N . ALA A 1 228 ? -9.428 -14.012 10.583 1.00 98.12 228 ALA A N 1
ATOM 1730 C CA . ALA A 1 228 ? -8.672 -13.807 11.816 1.00 98.12 228 ALA A CA 1
ATOM 1731 C C . ALA A 1 228 ? -9.578 -13.831 13.055 1.00 98.12 228 ALA A C 1
ATOM 1733 O O . ALA A 1 228 ? -9.277 -14.522 14.023 1.00 98.12 228 ALA A O 1
ATOM 1734 N N . ALA A 1 229 ? -10.701 -13.106 13.013 1.00 97.88 229 ALA A N 1
ATOM 1735 C CA . ALA A 1 229 ? -11.657 -13.044 14.117 1.00 97.88 229 ALA A CA 1
ATOM 1736 C C . ALA A 1 229 ? -12.328 -14.399 14.406 1.00 97.88 229 ALA A C 1
ATOM 1738 O O . ALA A 1 229 ? -12.671 -14.681 15.552 1.00 97.88 229 ALA A O 1
ATOM 1739 N N . ALA A 1 230 ? -12.509 -15.232 13.378 1.00 97.88 230 ALA A N 1
ATOM 1740 C CA . ALA A 1 230 ? -13.080 -16.570 13.492 1.00 97.88 230 ALA A CA 1
ATOM 1741 C C . ALA A 1 230 ? -12.095 -17.628 14.032 1.00 97.88 230 ALA A C 1
ATOM 1743 O O . ALA A 1 230 ? -12.520 -18.742 14.332 1.00 97.88 230 ALA A O 1
ATOM 1744 N N . GLY A 1 231 ? -10.804 -17.297 14.164 1.00 96.94 231 GLY A N 1
ATOM 1745 C CA . GLY A 1 231 ? -9.749 -18.237 14.564 1.00 96.94 231 GLY A CA 1
ATOM 1746 C C . GLY A 1 231 ? -9.237 -19.124 13.422 1.00 96.94 231 GLY A C 1
ATOM 1747 O O . GLY A 1 231 ? -8.406 -20.003 13.638 1.00 96.94 231 GLY A O 1
ATOM 1748 N N . ASP A 1 232 ? -9.674 -18.893 12.180 1.00 97.56 232 ASP A N 1
ATOM 1749 C CA . ASP A 1 232 ? -9.250 -19.706 11.033 1.00 97.56 232 ASP A CA 1
ATOM 1750 C C . ASP A 1 232 ? -7.737 -19.579 10.781 1.00 97.56 232 ASP A C 1
ATOM 1752 O O . ASP A 1 232 ? -7.077 -20.531 10.354 1.00 97.56 232 ASP A O 1
ATOM 1756 N N . LEU A 1 233 ? -7.171 -18.402 11.067 1.00 97.19 233 LEU A N 1
ATOM 1757 C CA . LEU A 1 233 ? -5.747 -18.108 10.883 1.00 97.19 233 LEU A CA 1
ATOM 1758 C C . LEU A 1 233 ? -4.841 -18.648 11.999 1.00 97.19 233 LEU A C 1
ATOM 1760 O O . LEU A 1 233 ? -3.621 -18.574 11.861 1.00 97.19 233 LEU A O 1
ATOM 1764 N N . ASP A 1 234 ? -5.406 -19.254 13.046 1.00 93.06 234 ASP A N 1
ATOM 1765 C CA . ASP A 1 234 ? -4.638 -19.972 14.073 1.00 93.06 234 ASP A CA 1
ATOM 1766 C C . ASP A 1 234 ? -4.206 -21.373 13.595 1.00 93.06 234 ASP A C 1
ATOM 1768 O O . ASP A 1 234 ? -3.493 -22.109 14.287 1.00 93.06 234 ASP A O 1
ATOM 1772 N N . HIS A 1 235 ? -4.637 -21.780 12.396 1.00 92.38 235 HIS A N 1
ATOM 1773 C CA . HIS A 1 235 ? -4.392 -23.105 11.843 1.00 92.38 235 HIS A CA 1
ATOM 1774 C C . HIS A 1 235 ? -3.790 -23.040 10.440 1.00 92.38 235 HIS A C 1
ATOM 1776 O O . HIS A 1 235 ? -4.227 -22.282 9.574 1.00 92.38 235 HIS A O 1
ATOM 1782 N N . ALA A 1 236 ? -2.834 -23.932 10.165 1.00 94.38 236 ALA A N 1
ATOM 1783 C CA . ALA A 1 236 ? -2.135 -23.985 8.879 1.00 94.38 236 ALA A CA 1
ATOM 1784 C C . ALA A 1 236 ? -3.078 -24.132 7.668 1.00 94.38 236 ALA A C 1
ATOM 1786 O O . ALA A 1 236 ? -2.793 -23.596 6.601 1.00 94.38 236 ALA A O 1
ATOM 1787 N N . ALA A 1 237 ? -4.206 -24.832 7.829 1.00 97.00 237 ALA A N 1
ATOM 1788 C CA . ALA A 1 237 ? -5.193 -24.998 6.764 1.00 97.00 237 ALA A CA 1
ATOM 1789 C C . ALA A 1 237 ? -5.903 -23.681 6.402 1.00 97.00 237 ALA A C 1
ATOM 1791 O O . ALA A 1 237 ? -6.082 -23.401 5.217 1.00 97.00 237 ALA A O 1
ATOM 1792 N N . GLY A 1 238 ? -6.271 -22.862 7.395 1.00 97.69 238 GLY A N 1
ATOM 1793 C CA . GLY A 1 238 ? -6.880 -21.553 7.148 1.00 97.69 238 GLY A CA 1
ATOM 1794 C C . GLY A 1 238 ? -5.872 -20.555 6.580 1.00 97.69 238 GLY A C 1
ATOM 1795 O O . GLY A 1 238 ? -6.191 -19.822 5.643 1.00 97.69 238 GLY A O 1
ATOM 1796 N N . VAL A 1 239 ? -4.619 -20.607 7.048 1.00 98.00 239 VAL A N 1
ATOM 1797 C CA . VAL A 1 239 ? -3.509 -19.834 6.468 1.00 98.00 239 VAL A CA 1
ATOM 1798 C C . VAL A 1 239 ? -3.280 -20.198 4.995 1.00 98.00 239 VAL A C 1
ATOM 1800 O O . VAL A 1 239 ? -3.220 -19.295 4.164 1.00 98.00 239 VAL A O 1
ATOM 1803 N N . ASP A 1 240 ? -3.202 -21.488 4.634 1.00 98.00 240 ASP A N 1
ATOM 1804 C CA . ASP A 1 240 ? -3.046 -21.926 3.231 1.00 98.00 240 ASP A CA 1
ATOM 1805 C C . ASP A 1 240 ? -4.233 -21.482 2.363 1.00 98.00 240 ASP A C 1
ATOM 1807 O O . ASP A 1 240 ? -4.034 -20.946 1.270 1.00 98.00 240 ASP A O 1
ATOM 1811 N N . GLN A 1 241 ? -5.464 -21.633 2.861 1.00 98.19 241 GLN A N 1
ATOM 1812 C CA . GLN A 1 241 ? -6.665 -21.202 2.148 1.00 98.19 241 GLN A CA 1
ATOM 1813 C C . GLN A 1 241 ? -6.633 -19.701 1.838 1.00 98.19 241 GLN A C 1
ATOM 1815 O O . GLN A 1 241 ? -6.851 -19.301 0.690 1.00 98.19 241 GLN A O 1
ATOM 1820 N N . GLN A 1 242 ? -6.351 -18.869 2.843 1.00 98.25 242 GLN A N 1
ATOM 1821 C CA . GLN A 1 242 ? -6.295 -17.423 2.662 1.00 98.25 242 GLN A CA 1
ATOM 1822 C C . GLN A 1 242 ? -5.101 -17.019 1.796 1.00 98.25 242 GLN A C 1
ATOM 1824 O O . GLN A 1 242 ? -5.283 -16.237 0.871 1.00 98.25 242 GLN A O 1
ATOM 1829 N N . ALA A 1 243 ? -3.917 -17.609 1.979 1.00 97.69 243 ALA A N 1
ATOM 1830 C CA . ALA A 1 243 ? -2.757 -17.333 1.131 1.00 97.69 243 ALA A CA 1
ATOM 1831 C C . ALA A 1 243 ? -3.041 -17.608 -0.357 1.00 97.69 243 ALA A C 1
ATOM 1833 O O . ALA A 1 243 ? -2.716 -16.782 -1.208 1.00 97.69 243 ALA A O 1
ATOM 1834 N N . ARG A 1 244 ? -3.712 -18.721 -0.689 1.00 96.25 244 ARG A N 1
ATOM 1835 C CA . ARG A 1 244 ? -4.131 -19.022 -2.072 1.00 96.25 244 ARG A CA 1
ATOM 1836 C C . ARG A 1 244 ? -5.116 -17.999 -2.622 1.00 96.25 244 ARG A C 1
ATOM 1838 O O . ARG A 1 244 ? -5.011 -17.638 -3.790 1.00 96.25 244 ARG A O 1
ATOM 1845 N N . ARG A 1 245 ? -6.063 -17.538 -1.799 1.00 97.12 245 ARG A N 1
ATOM 1846 C CA . ARG A 1 245 ? -7.007 -16.480 -2.184 1.00 97.12 245 ARG A CA 1
ATOM 1847 C C . ARG A 1 245 ? -6.269 -15.178 -2.486 1.00 97.12 245 ARG A C 1
ATOM 1849 O O . ARG A 1 245 ? -6.524 -14.582 -3.525 1.00 97.12 245 ARG A O 1
ATOM 1856 N N . LEU A 1 246 ? -5.350 -14.771 -1.610 1.00 96.38 246 LEU A N 1
ATOM 1857 C CA . LEU A 1 246 ? -4.546 -13.563 -1.794 1.00 96.38 246 LEU A CA 1
ATOM 1858 C C . LEU A 1 246 ? -3.701 -13.657 -3.075 1.00 96.38 246 LEU A C 1
ATOM 1860 O O . LEU A 1 246 ? -3.699 -12.729 -3.874 1.00 96.38 246 LEU A O 1
ATOM 1864 N N . LEU A 1 247 ? -3.056 -14.801 -3.323 1.00 92.88 247 LEU A N 1
ATOM 1865 C CA . LEU A 1 247 ? -2.254 -15.043 -4.531 1.00 92.88 247 LEU A CA 1
ATOM 1866 C C . LEU A 1 247 ? -3.066 -15.039 -5.837 1.00 92.88 247 LEU A C 1
ATOM 1868 O O . LEU A 1 247 ? -2.494 -14.823 -6.901 1.00 92.88 247 LEU A O 1
ATOM 1872 N N . ALA A 1 248 ? -4.374 -15.295 -5.777 1.00 91.88 248 ALA A N 1
ATOM 1873 C CA . ALA A 1 248 ? -5.254 -15.252 -6.945 1.00 91.88 248 ALA A CA 1
ATOM 1874 C C . ALA A 1 248 ? -5.749 -13.831 -7.285 1.00 91.88 248 ALA A C 1
ATOM 1876 O O . ALA A 1 248 ? -6.342 -13.630 -8.345 1.00 91.88 248 ALA A O 1
ATOM 1877 N N . ASP A 1 249 ? -5.538 -12.858 -6.396 1.00 93.12 249 ASP A N 1
ATOM 1878 C CA . ASP A 1 249 ? -5.944 -11.464 -6.580 1.00 93.12 249 ASP A CA 1
ATOM 1879 C C . ASP A 1 249 ? -4.901 -10.692 -7.417 1.00 93.12 249 ASP A C 1
ATOM 1881 O O . ASP A 1 249 ? -3.697 -10.884 -7.219 1.00 93.12 249 ASP A O 1
ATOM 1885 N N . PRO A 1 250 ? -5.316 -9.782 -8.322 1.00 89.31 250 PRO A N 1
ATOM 1886 C CA . PRO A 1 250 ? -4.395 -8.975 -9.126 1.00 89.31 250 PRO A CA 1
ATOM 1887 C C . PRO A 1 250 ? -3.334 -8.205 -8.325 1.00 89.31 250 PRO A C 1
ATOM 1889 O O . PRO A 1 250 ? -2.226 -8.007 -8.826 1.00 89.31 250 PRO A O 1
ATOM 1892 N N . ARG A 1 251 ? -3.623 -7.814 -7.075 1.00 91.00 251 ARG A N 1
ATOM 1893 C CA . ARG A 1 251 ? -2.651 -7.150 -6.187 1.00 91.00 251 ARG A CA 1
ATOM 1894 C C . ARG A 1 251 ? -1.408 -7.999 -5.927 1.00 91.00 251 ARG A C 1
ATOM 1896 O O . ARG A 1 251 ? -0.322 -7.446 -5.761 1.00 91.00 251 ARG A O 1
ATOM 1903 N N . ALA A 1 252 ? -1.531 -9.328 -5.947 1.00 90.56 252 ALA A N 1
ATOM 1904 C CA . ALA A 1 252 ? -0.386 -10.214 -5.765 1.00 90.56 252 ALA A CA 1
ATOM 1905 C C . ALA A 1 252 ? 0.627 -10.111 -6.911 1.00 90.56 252 ALA A C 1
ATOM 1907 O O . ALA A 1 252 ? 1.831 -10.172 -6.665 1.00 90.56 252 ALA A O 1
ATOM 1908 N N . SER A 1 253 ? 0.172 -9.881 -8.150 1.00 85.75 253 SER A N 1
ATOM 1909 C CA . SER A 1 253 ? 1.087 -9.650 -9.277 1.00 85.75 253 SER A CA 1
ATOM 1910 C C . SER A 1 253 ? 1.945 -8.404 -9.042 1.00 85.75 253 SER A C 1
ATOM 1912 O O . SER A 1 253 ? 3.164 -8.465 -9.215 1.00 85.75 253 SER A O 1
ATOM 1914 N N . GLN A 1 254 ? 1.341 -7.306 -8.576 1.00 84.50 254 GLN A N 1
ATOM 1915 C CA . GLN A 1 254 ? 2.076 -6.078 -8.272 1.00 84.50 254 GLN A CA 1
ATOM 1916 C C . GLN A 1 254 ? 3.102 -6.297 -7.152 1.00 84.50 254 GLN A C 1
ATOM 1918 O O . GLN A 1 254 ? 4.266 -5.935 -7.309 1.00 84.50 254 GLN A O 1
ATOM 1923 N N . ALA A 1 255 ? 2.711 -6.963 -6.062 1.00 86.81 255 ALA A N 1
ATOM 1924 C CA . ALA A 1 255 ? 3.617 -7.252 -4.951 1.00 86.81 255 ALA A CA 1
ATOM 1925 C C . ALA A 1 255 ? 4.821 -8.112 -5.377 1.00 86.81 255 ALA A C 1
ATOM 1927 O O . ALA A 1 255 ? 5.950 -7.858 -4.955 1.00 86.81 255 ALA A O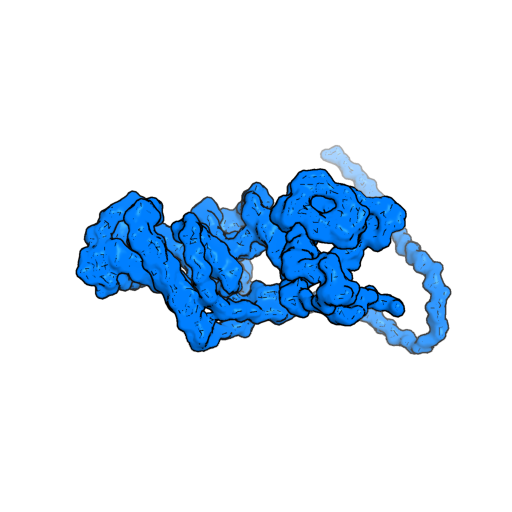 1
ATOM 1928 N N . VAL A 1 256 ? 4.611 -9.096 -6.260 1.00 85.94 256 VAL A N 1
ATOM 1929 C CA . VAL A 1 256 ? 5.698 -9.901 -6.839 1.00 85.94 256 VAL A CA 1
ATOM 1930 C C . VAL A 1 256 ? 6.633 -9.038 -7.689 1.00 85.94 256 VAL A C 1
ATOM 1932 O O . VAL A 1 256 ? 7.853 -9.156 -7.568 1.00 85.94 256 VAL A O 1
ATOM 1935 N N . GLN A 1 257 ? 6.092 -8.158 -8.534 1.00 87.06 257 GLN A N 1
ATOM 1936 C CA . GLN A 1 257 ? 6.903 -7.245 -9.345 1.00 87.06 257 GLN A CA 1
ATOM 1937 C C . GLN A 1 257 ? 7.747 -6.306 -8.471 1.00 87.06 257 GLN A C 1
ATOM 1939 O O . GLN A 1 257 ? 8.929 -6.107 -8.757 1.00 87.06 257 GLN A O 1
ATOM 1944 N N . ASP A 1 258 ? 7.180 -5.777 -7.385 1.00 84.50 258 ASP A N 1
ATOM 1945 C CA . ASP A 1 258 ? 7.885 -4.908 -6.438 1.00 84.50 258 ASP A CA 1
ATOM 1946 C C . ASP A 1 258 ? 8.970 -5.661 -5.660 1.00 84.50 258 ASP A C 1
ATOM 1948 O O . ASP A 1 258 ? 10.075 -5.141 -5.475 1.00 84.50 258 ASP A O 1
ATOM 1952 N N . PHE A 1 259 ? 8.695 -6.907 -5.259 1.00 85.62 259 PHE A N 1
ATOM 1953 C CA . PHE A 1 259 ? 9.688 -7.783 -4.642 1.00 85.62 259 PHE A CA 1
ATOM 1954 C C . PHE A 1 259 ? 10.892 -7.989 -5.564 1.00 85.62 259 PHE A C 1
ATOM 1956 O O . PHE A 1 259 ? 12.030 -7.791 -5.143 1.00 85.62 259 PHE A O 1
ATOM 1963 N N . PHE A 1 260 ? 10.664 -8.348 -6.830 1.00 86.44 260 PHE A N 1
ATOM 1964 C CA . PHE A 1 260 ? 11.762 -8.567 -7.771 1.00 86.44 260 PHE A CA 1
ATOM 1965 C C . PHE A 1 260 ? 12.473 -7.270 -8.164 1.00 86.44 260 PHE A C 1
ATOM 1967 O O . PHE A 1 260 ? 13.681 -7.294 -8.394 1.00 86.44 260 PHE A O 1
ATOM 1974 N N . ALA A 1 261 ? 11.771 -6.134 -8.185 1.00 87.44 261 ALA A N 1
ATOM 1975 C CA . ALA A 1 261 ? 12.404 -4.837 -8.392 1.00 87.44 261 ALA A CA 1
ATOM 1976 C C . ALA A 1 261 ? 13.416 -4.507 -7.281 1.00 87.44 261 ALA A C 1
ATOM 1978 O O . ALA A 1 261 ? 14.491 -3.995 -7.583 1.00 87.44 261 ALA A O 1
ATOM 1979 N N . GLN A 1 262 ? 13.108 -4.848 -6.025 1.00 86.12 262 GLN A N 1
ATOM 1980 C CA . GLN A 1 262 ? 14.048 -4.728 -4.903 1.00 86.12 262 GLN A CA 1
ATOM 1981 C C . GLN A 1 262 ? 15.142 -5.799 -4.946 1.00 86.12 262 GLN A C 1
ATOM 1983 O O . GLN A 1 262 ? 16.321 -5.477 -4.841 1.00 86.12 262 GLN A O 1
ATOM 1988 N N . TYR A 1 263 ? 14.773 -7.063 -5.173 1.00 87.00 263 TYR A N 1
ATOM 1989 C CA . TYR A 1 263 ? 15.719 -8.182 -5.221 1.00 87.00 263 TYR A CA 1
ATOM 1990 C C . TYR A 1 263 ? 16.805 -7.994 -6.288 1.00 87.00 263 TYR A C 1
ATOM 1992 O O . TYR A 1 263 ? 17.963 -8.345 -6.069 1.00 87.00 263 TYR A O 1
ATOM 2000 N N . PHE A 1 264 ? 16.441 -7.419 -7.437 1.00 89.06 264 PHE A N 1
ATOM 2001 C CA . PHE A 1 264 ? 17.372 -7.080 -8.514 1.00 89.06 264 PHE A CA 1
ATOM 2002 C C . PHE A 1 264 ? 17.948 -5.662 -8.421 1.00 89.06 264 PHE A C 1
ATOM 2004 O O . PHE A 1 264 ? 18.686 -5.256 -9.317 1.00 89.06 264 PHE A O 1
ATOM 2011 N N . ASP A 1 265 ? 17.622 -4.923 -7.359 1.00 88.75 265 ASP A N 1
ATOM 2012 C CA . ASP A 1 265 ? 18.085 -3.560 -7.093 1.00 88.75 265 ASP A CA 1
ATOM 2013 C C . ASP A 1 265 ? 17.864 -2.594 -8.272 1.00 88.75 265 ASP A C 1
ATOM 2015 O O . ASP A 1 265 ? 18.710 -1.769 -8.624 1.00 88.75 265 ASP A O 1
ATOM 2019 N N . LEU A 1 266 ? 16.687 -2.687 -8.905 1.00 90.25 266 LEU A N 1
ATOM 2020 C CA . LEU A 1 266 ? 16.318 -1.859 -10.060 1.00 90.25 266 LEU A CA 1
ATOM 2021 C C . LEU A 1 266 ? 16.195 -0.365 -9.710 1.00 90.25 266 LEU A C 1
ATOM 2023 O O . LEU A 1 266 ? 16.053 0.468 -10.607 1.00 90.25 266 LEU A O 1
ATOM 2027 N N . GLY A 1 267 ? 16.237 -0.005 -8.424 1.00 86.31 267 GLY A N 1
ATOM 2028 C CA . GLY A 1 267 ? 16.339 1.384 -7.971 1.00 86.31 267 GLY A CA 1
ATOM 2029 C C . GLY A 1 267 ? 17.649 2.046 -8.406 1.00 86.31 267 GLY A C 1
ATOM 2030 O O . GLY A 1 267 ? 17.668 3.237 -8.696 1.00 86.31 267 GLY A O 1
ATOM 2031 N N . ARG A 1 268 ? 18.733 1.276 -8.588 1.00 87.88 268 ARG A N 1
ATOM 2032 C CA . ARG A 1 268 ? 20.018 1.810 -9.075 1.00 87.88 268 ARG A CA 1
ATOM 2033 C C . ARG A 1 268 ? 19.927 2.473 -10.446 1.00 87.88 268 ARG A C 1
ATOM 2035 O O . ARG A 1 268 ? 20.762 3.323 -10.744 1.00 87.88 268 ARG A O 1
ATOM 2042 N N . LEU A 1 269 ? 18.928 2.117 -11.256 1.00 89.62 269 LEU A N 1
ATOM 2043 C CA . LEU A 1 269 ? 18.673 2.753 -12.550 1.00 89.62 269 LEU A CA 1
ATOM 2044 C C . LEU A 1 269 ? 18.410 4.262 -12.434 1.00 89.62 269 LEU A C 1
ATOM 2046 O O . LEU A 1 269 ? 18.749 4.977 -13.370 1.00 89.62 269 LEU A O 1
ATOM 2050 N N . ASP A 1 270 ? 17.905 4.758 -11.299 1.00 87.31 270 ASP A N 1
ATOM 2051 C CA . ASP A 1 270 ? 17.659 6.197 -11.094 1.00 87.31 270 ASP A CA 1
ATOM 2052 C C . ASP A 1 270 ? 18.959 7.014 -11.067 1.00 87.31 270 ASP A C 1
ATOM 2054 O O . ASP A 1 270 ? 18.971 8.194 -11.408 1.00 87.31 270 ASP A O 1
ATOM 2058 N N . GLY A 1 271 ? 20.071 6.380 -10.682 1.00 84.81 271 GLY A N 1
ATOM 2059 C CA . GLY A 1 271 ? 21.403 6.984 -10.705 1.00 84.81 271 GLY A CA 1
ATOM 2060 C C . GLY A 1 271 ? 22.169 6.750 -12.008 1.00 84.81 271 GLY A C 1
ATOM 2061 O O . GLY A 1 271 ? 23.273 7.272 -12.159 1.00 84.81 271 GLY A O 1
ATOM 2062 N N . VAL A 1 272 ? 21.637 5.956 -12.945 1.00 85.81 272 VAL A N 1
ATOM 2063 C CA . VAL A 1 272 ? 22.339 5.663 -14.199 1.00 85.81 272 VAL A CA 1
ATOM 2064 C C . VAL A 1 272 ? 22.154 6.826 -15.161 1.00 85.81 272 VAL A C 1
ATOM 2066 O O . VAL A 1 272 ? 21.080 7.038 -15.716 1.00 85.81 272 VAL A O 1
ATOM 2069 N N . THR A 1 273 ? 23.248 7.533 -15.424 1.00 83.12 273 THR A N 1
ATOM 2070 C CA . THR A 1 273 ? 23.312 8.579 -16.445 1.00 83.12 273 THR A CA 1
ATOM 2071 C C . THR A 1 273 ? 24.299 8.191 -17.541 1.00 83.12 273 THR A C 1
ATOM 2073 O O . THR A 1 273 ? 25.210 7.384 -17.333 1.00 83.12 273 THR A O 1
ATOM 2076 N N . ARG A 1 274 ? 24.084 8.724 -18.747 1.00 83.50 274 ARG A N 1
ATOM 2077 C CA . ARG A 1 274 ? 24.953 8.525 -19.911 1.00 83.50 274 ARG A CA 1
ATOM 2078 C C . ARG A 1 274 ? 25.187 9.856 -20.598 1.00 83.50 274 ARG A C 1
ATOM 2080 O O . ARG A 1 274 ? 24.284 10.688 -20.668 1.00 83.50 274 ARG A O 1
ATOM 2087 N N . ASP A 1 275 ? 26.387 10.034 -21.137 1.00 82.38 275 ASP A N 1
ATOM 2088 C CA . ASP A 1 275 ? 26.655 11.160 -22.022 1.00 82.38 275 ASP A CA 1
ATOM 2089 C C . ASP A 1 275 ? 25.825 11.011 -23.303 1.00 82.38 275 ASP A C 1
ATOM 2091 O O . ASP A 1 275 ? 26.070 10.119 -24.116 1.00 82.38 275 ASP A O 1
ATOM 2095 N N . VAL A 1 276 ? 24.841 11.892 -23.483 1.00 81.00 276 VAL A N 1
ATOM 2096 C CA . VAL A 1 276 ? 23.895 11.854 -24.608 1.00 81.00 276 VAL A CA 1
ATOM 2097 C C . VAL A 1 276 ? 24.605 12.084 -25.947 1.00 81.00 276 VAL A C 1
ATOM 2099 O O . VAL A 1 276 ? 24.138 11.601 -26.978 1.00 81.00 276 VAL A O 1
ATOM 2102 N N . ALA A 1 277 ? 25.755 12.774 -25.955 1.00 83.69 277 ALA A N 1
ATOM 2103 C CA . ALA A 1 277 ? 26.551 12.939 -27.170 1.00 83.69 277 ALA A CA 1
ATOM 2104 C C . ALA A 1 277 ? 27.163 11.607 -27.638 1.00 83.69 277 ALA A C 1
ATOM 2106 O O . ALA A 1 277 ? 27.191 11.330 -28.838 1.00 83.69 277 ALA A O 1
ATOM 2107 N N . SER A 1 278 ? 27.608 10.777 -26.695 1.00 84.25 278 SER A N 1
ATOM 2108 C CA . SER A 1 278 ? 28.174 9.451 -26.965 1.00 84.25 278 SER A CA 1
ATOM 2109 C C . SER A 1 278 ? 27.104 8.361 -27.120 1.00 84.25 278 SER A C 1
ATOM 2111 O O . SER A 1 278 ? 27.278 7.435 -27.910 1.00 84.25 278 SER A O 1
ATOM 2113 N N . TYR A 1 279 ? 25.978 8.482 -26.410 1.00 83.94 279 TYR A N 1
ATOM 2114 C CA . TYR A 1 279 ? 24.900 7.488 -26.360 1.00 83.94 279 TYR A CA 1
ATOM 2115 C C . TYR A 1 279 ? 23.526 8.132 -26.622 1.00 83.94 279 TYR A C 1
ATOM 2117 O O . TYR A 1 279 ? 22.686 8.192 -25.724 1.00 83.94 279 TYR A O 1
ATOM 2125 N N . PRO A 1 280 ? 23.240 8.574 -27.859 1.00 84.88 280 PRO A N 1
ATOM 2126 C CA . PRO A 1 280 ? 22.010 9.307 -28.183 1.00 84.88 280 PRO A CA 1
ATOM 2127 C C . PRO A 1 280 ? 20.725 8.477 -28.031 1.00 84.88 280 PRO A C 1
ATOM 2129 O O . PRO A 1 280 ? 19.633 9.034 -28.000 1.00 84.88 280 PRO A O 1
ATOM 2132 N N . GLN A 1 281 ? 20.843 7.148 -27.952 1.00 84.19 281 GLN A N 1
ATOM 2133 C CA . GLN A 1 281 ? 19.721 6.239 -27.697 1.00 84.19 281 GLN A CA 1
ATOM 2134 C C . GLN A 1 281 ? 19.354 6.138 -26.209 1.00 84.19 281 GLN A C 1
ATOM 2136 O O . GLN A 1 281 ? 18.296 5.604 -25.892 1.00 84.19 281 GLN A O 1
ATOM 2141 N N . PHE A 1 282 ? 20.207 6.624 -25.298 1.00 86.81 282 PHE A N 1
ATOM 2142 C CA . PHE A 1 282 ? 19.929 6.633 -23.864 1.00 86.81 282 PHE A CA 1
ATOM 2143 C C . PHE A 1 282 ? 19.126 7.887 -23.499 1.00 86.81 282 PHE A C 1
ATOM 2145 O O . PHE A 1 282 ? 19.664 8.883 -23.018 1.00 86.81 282 PHE A O 1
ATOM 2152 N N . SER A 1 283 ? 17.830 7.850 -23.805 1.00 88.00 283 SER A N 1
ATOM 2153 C CA . SER A 1 283 ? 16.859 8.876 -23.417 1.00 88.00 283 SER A CA 1
ATOM 2154 C C . SER A 1 283 ? 16.668 8.922 -21.898 1.00 88.00 283 SER A C 1
ATOM 2156 O O . SER A 1 283 ? 16.928 7.956 -21.183 1.00 88.00 283 SER A O 1
ATOM 2158 N N . GLU A 1 284 ? 16.127 10.039 -21.411 1.00 87.62 284 GLU A N 1
ATOM 2159 C CA . GLU A 1 284 ? 15.729 10.202 -20.006 1.00 87.62 284 GLU A CA 1
ATOM 2160 C C . GLU A 1 284 ? 14.672 9.168 -19.564 1.00 87.62 284 GLU A C 1
ATOM 2162 O O . GLU A 1 284 ? 14.660 8.756 -18.409 1.00 87.62 284 GLU A O 1
ATOM 2167 N N . GLY A 1 285 ? 13.818 8.700 -20.484 1.00 89.25 285 GLY A N 1
ATOM 2168 C CA . GLY A 1 285 ? 12.786 7.689 -20.215 1.00 89.25 285 GLY A CA 1
ATOM 2169 C C . GLY A 1 285 ? 13.276 6.235 -20.241 1.00 89.25 285 GLY A C 1
ATOM 2170 O O . GLY A 1 285 ? 12.595 5.344 -19.726 1.00 89.25 285 GLY A O 1
ATOM 2171 N N . LEU A 1 286 ? 14.463 5.970 -20.796 1.00 91.94 286 LEU A N 1
ATOM 2172 C CA . LEU A 1 286 ? 14.957 4.609 -20.991 1.00 91.94 286 LEU A CA 1
ATOM 2173 C C . LEU A 1 286 ? 15.178 3.824 -19.681 1.00 91.94 286 LEU A C 1
ATOM 2175 O O . LEU A 1 286 ? 14.840 2.638 -19.668 1.00 91.94 286 LEU A O 1
ATOM 2179 N N . PRO A 1 287 ? 15.689 4.413 -18.577 1.00 93.00 287 PRO A N 1
ATOM 2180 C CA . PRO A 1 287 ? 15.802 3.709 -17.298 1.00 93.00 287 PRO A CA 1
ATOM 2181 C C . PRO A 1 287 ? 14.462 3.171 -16.779 1.00 93.00 287 PRO A C 1
ATOM 2183 O O . PRO A 1 287 ? 14.387 2.018 -16.351 1.00 93.00 287 PRO A O 1
ATOM 2186 N N . GLU A 1 288 ? 13.382 3.953 -16.877 1.00 93.06 288 GLU A N 1
ATOM 2187 C CA . GLU A 1 288 ? 12.045 3.483 -16.490 1.00 93.06 288 GLU A CA 1
ATOM 2188 C C . GLU A 1 288 ? 11.538 2.401 -17.448 1.00 93.06 288 GLU A C 1
ATOM 2190 O O . GLU A 1 288 ? 10.926 1.418 -17.019 1.00 93.06 288 GLU A O 1
ATOM 2195 N N . ALA A 1 289 ? 11.853 2.521 -18.740 1.00 94.75 289 ALA A N 1
ATOM 2196 C CA . ALA A 1 289 ? 11.498 1.489 -19.699 1.00 94.75 289 ALA A CA 1
ATOM 2197 C C . ALA A 1 289 ? 12.187 0.150 -19.385 1.00 94.75 289 ALA A C 1
ATOM 2199 O O . ALA A 1 289 ? 11.527 -0.888 -19.339 1.00 94.75 289 ALA A O 1
ATOM 2200 N N . MET A 1 290 ? 13.490 0.180 -19.089 1.00 95.50 290 MET A N 1
ATOM 2201 C CA . MET A 1 290 ? 14.279 -0.978 -18.652 1.00 95.50 290 MET A CA 1
ATOM 2202 C C . MET A 1 290 ? 13.732 -1.600 -17.361 1.00 95.50 290 MET A C 1
ATOM 2204 O O . MET A 1 290 ? 13.664 -2.823 -17.233 1.00 95.50 290 MET A O 1
ATOM 2208 N N . ARG A 1 291 ? 13.318 -0.774 -16.395 1.00 94.31 291 ARG A N 1
ATOM 2209 C CA . ARG A 1 291 ? 12.686 -1.242 -15.156 1.00 94.31 291 ARG A CA 1
ATOM 2210 C C . ARG A 1 291 ? 11.367 -1.957 -15.437 1.00 94.31 291 ARG A C 1
ATOM 2212 O O . ARG A 1 291 ? 11.127 -3.045 -14.907 1.00 94.31 291 ARG A O 1
ATOM 2219 N N . THR A 1 292 ? 10.531 -1.366 -16.285 1.00 94.62 292 THR A N 1
ATOM 2220 C CA . THR A 1 292 ? 9.237 -1.932 -16.680 1.00 94.62 292 THR A CA 1
ATOM 2221 C C . THR A 1 292 ? 9.403 -3.238 -17.460 1.00 94.62 292 THR A C 1
ATOM 2223 O O . THR A 1 292 ? 8.659 -4.185 -17.214 1.00 94.62 292 THR A O 1
ATOM 2226 N N . GLU A 1 293 ? 10.416 -3.349 -18.323 1.00 95.25 293 GLU A N 1
ATOM 2227 C CA . GLU A 1 293 ? 10.759 -4.600 -19.010 1.00 95.25 293 GLU A CA 1
ATOM 2228 C C . GLU A 1 293 ? 10.987 -5.751 -18.019 1.00 95.25 293 GLU A C 1
ATOM 2230 O O . GLU A 1 293 ? 10.368 -6.810 -18.150 1.00 95.25 293 GLU A O 1
ATOM 2235 N N . VAL A 1 294 ? 11.841 -5.547 -17.008 1.00 94.00 294 VAL A N 1
ATOM 2236 C CA . VAL A 1 294 ? 12.144 -6.589 -16.012 1.00 94.00 294 VAL A CA 1
ATOM 2237 C C . VAL A 1 294 ? 10.883 -6.984 -15.239 1.00 94.00 294 VAL A C 1
ATOM 2239 O O . VAL A 1 294 ? 10.627 -8.175 -15.055 1.00 94.00 294 VAL A O 1
ATOM 2242 N N . ARG A 1 295 ? 10.063 -6.005 -14.833 1.00 92.25 295 ARG A N 1
ATOM 2243 C CA . ARG A 1 295 ? 8.789 -6.243 -14.131 1.00 92.25 295 ARG A CA 1
ATOM 2244 C C . ARG A 1 295 ? 7.814 -7.077 -14.966 1.00 92.25 295 ARG A C 1
ATOM 2246 O O . ARG A 1 295 ? 7.286 -8.072 -14.473 1.00 92.25 295 ARG A O 1
ATOM 2253 N N . LEU A 1 296 ? 7.623 -6.723 -16.238 1.00 92.19 296 LEU A N 1
ATOM 2254 C CA . LEU A 1 296 ? 6.743 -7.458 -17.152 1.00 92.19 296 LEU A CA 1
ATOM 2255 C C . LEU A 1 296 ? 7.266 -8.865 -17.454 1.00 92.19 296 LEU A C 1
ATOM 2257 O O . LEU A 1 296 ? 6.475 -9.803 -17.549 1.00 92.19 296 LEU A O 1
ATOM 2261 N N . MET A 1 297 ? 8.586 -9.038 -17.569 1.00 91.12 297 MET A N 1
ATOM 2262 C CA . MET A 1 297 ? 9.186 -10.359 -17.746 1.00 91.12 297 MET A CA 1
ATOM 2263 C C . MET A 1 297 ? 8.923 -11.255 -16.532 1.00 91.12 297 MET A C 1
ATOM 2265 O O . MET A 1 297 ? 8.523 -12.406 -16.696 1.00 91.12 297 MET A O 1
ATOM 2269 N N . VAL A 1 298 ? 9.094 -10.734 -15.316 1.00 89.00 298 VAL A N 1
ATOM 2270 C CA . VAL A 1 298 ? 8.769 -11.464 -14.082 1.00 89.00 298 VAL A CA 1
ATOM 2271 C C . VAL A 1 298 ? 7.279 -11.822 -14.029 1.00 89.00 298 VAL A C 1
ATOM 2273 O O . VAL A 1 298 ? 6.951 -12.982 -13.776 1.00 89.00 298 VAL A O 1
ATOM 2276 N N . ASP A 1 299 ? 6.381 -10.875 -14.324 1.00 88.56 299 ASP A N 1
ATOM 2277 C CA . ASP A 1 299 ? 4.930 -11.120 -14.357 1.00 88.56 299 ASP A CA 1
ATOM 2278 C C . ASP A 1 299 ? 4.546 -12.223 -15.358 1.00 88.56 299 ASP A C 1
ATOM 2280 O O . ASP A 1 299 ? 3.746 -13.108 -15.047 1.00 88.56 299 ASP A O 1
ATOM 2284 N N . ASP A 1 300 ? 5.155 -12.232 -16.546 1.00 89.12 300 ASP A N 1
ATOM 2285 C CA . ASP A 1 300 ? 4.905 -13.257 -17.561 1.00 89.12 300 ASP A CA 1
ATOM 2286 C C . ASP A 1 300 ? 5.285 -14.665 -17.078 1.00 89.12 300 ASP A C 1
ATOM 2288 O O . ASP A 1 300 ? 4.528 -15.620 -17.275 1.00 89.12 300 ASP A O 1
ATOM 2292 N N . PHE A 1 301 ? 6.425 -14.799 -16.396 1.00 87.25 301 PHE A N 1
ATOM 2293 C CA . PHE A 1 301 ? 6.871 -16.078 -15.844 1.00 87.25 301 PHE A CA 1
ATOM 2294 C C . PHE A 1 301 ? 6.009 -16.556 -14.680 1.00 87.25 301 PHE A C 1
ATOM 2296 O O . PHE A 1 301 ? 5.608 -17.724 -14.665 1.00 87.25 301 PHE A O 1
ATOM 2303 N N . VAL A 1 302 ? 5.744 -15.668 -13.720 1.00 83.06 302 VAL A N 1
ATOM 2304 C CA . VAL A 1 302 ? 5.078 -16.028 -12.465 1.00 83.06 302 VAL A CA 1
ATOM 2305 C C . VAL A 1 302 ? 3.575 -16.204 -12.670 1.00 83.06 302 VAL A C 1
ATOM 2307 O O . VAL A 1 302 ? 3.017 -17.206 -12.229 1.00 83.06 302 VAL A O 1
ATOM 2310 N N . ASN A 1 303 ? 2.924 -15.278 -13.379 1.00 81.38 303 ASN A N 1
ATOM 2311 C CA . ASN A 1 303 ? 1.462 -15.200 -13.408 1.00 81.38 303 ASN A CA 1
ATOM 2312 C C . ASN A 1 303 ? 0.840 -15.704 -14.714 1.00 81.38 303 ASN A C 1
ATOM 2314 O O . ASN A 1 303 ? -0.276 -16.222 -14.693 1.00 81.38 303 ASN A O 1
ATOM 2318 N N . ARG A 1 304 ? 1.524 -15.578 -15.860 1.00 82.25 304 ARG A N 1
ATOM 2319 C CA . ARG A 1 304 ? 0.902 -15.868 -17.170 1.00 82.25 304 ARG A CA 1
ATOM 2320 C C . ARG A 1 304 ? 1.211 -17.261 -17.692 1.00 82.25 304 ARG A C 1
ATOM 2322 O O . ARG A 1 304 ? 0.308 -17.961 -18.143 1.00 82.25 304 ARG A O 1
ATOM 2329 N N . ARG A 1 305 ? 2.481 -17.668 -17.668 1.00 79.44 305 ARG A N 1
ATOM 2330 C CA . ARG A 1 305 ? 2.925 -18.897 -18.347 1.00 79.44 305 ARG A CA 1
ATOM 2331 C C . ARG A 1 305 ? 2.971 -20.138 -17.463 1.00 79.44 305 ARG A C 1
ATOM 2333 O O . ARG A 1 305 ? 3.183 -21.219 -18.005 1.00 79.44 305 ARG A O 1
ATOM 2340 N N . GLN A 1 306 ? 2.816 -19.998 -16.140 1.00 71.12 306 GLN A N 1
ATOM 2341 C CA . GLN A 1 306 ? 3.113 -21.072 -15.174 1.00 71.12 306 GLN A CA 1
ATOM 2342 C C . GLN A 1 306 ? 4.469 -21.740 -15.480 1.00 71.12 306 GLN A C 1
ATOM 2344 O O . GLN A 1 306 ? 4.612 -22.964 -15.447 1.00 71.12 306 GLN A O 1
ATOM 2349 N N . ALA A 1 307 ? 5.448 -20.926 -15.882 1.00 78.25 307 ALA A N 1
ATOM 2350 C CA . ALA A 1 307 ? 6.723 -21.408 -16.380 1.00 78.25 307 ALA A CA 1
ATOM 2351 C C . ALA A 1 307 ? 7.685 -21.686 -15.224 1.00 78.25 307 ALA A C 1
ATOM 2353 O O . ALA A 1 307 ? 7.556 -21.155 -14.122 1.00 78.25 307 ALA A O 1
ATOM 2354 N N . ASP A 1 308 ? 8.705 -22.492 -15.498 1.00 85.75 308 ASP A N 1
ATOM 2355 C CA . ASP A 1 308 ? 9.834 -22.620 -14.589 1.00 85.75 308 ASP A CA 1
ATOM 2356 C C . ASP A 1 308 ? 10.568 -21.277 -14.485 1.00 85.75 308 ASP A C 1
ATOM 2358 O O . ASP A 1 308 ? 11.086 -20.770 -15.486 1.00 85.75 308 ASP A O 1
ATOM 2362 N N . VAL A 1 309 ? 10.639 -20.720 -13.272 1.00 82.31 309 VAL A N 1
ATOM 2363 C CA . VAL A 1 309 ? 11.308 -19.440 -12.999 1.00 82.31 309 VAL A CA 1
ATOM 2364 C C . VAL A 1 309 ? 12.767 -19.442 -13.462 1.00 82.31 309 VAL A C 1
ATOM 2366 O O . VAL A 1 309 ? 13.282 -18.405 -13.860 1.00 82.31 309 VAL A O 1
ATOM 2369 N N . ARG A 1 310 ? 13.435 -20.603 -13.520 1.00 86.19 310 ARG A N 1
ATOM 2370 C CA . ARG A 1 310 ? 14.815 -20.720 -14.025 1.00 86.19 310 ARG A CA 1
ATOM 2371 C C . ARG A 1 310 ? 14.945 -20.311 -15.493 1.00 86.19 310 ARG A C 1
ATOM 2373 O O . ARG A 1 310 ? 16.023 -19.896 -15.912 1.00 86.19 310 ARG A O 1
ATOM 2380 N N . GLY A 1 311 ? 13.859 -20.373 -16.264 1.00 88.75 311 GLY A N 1
ATOM 2381 C CA . GLY A 1 311 ? 13.838 -19.904 -17.648 1.00 88.75 311 GLY A CA 1
ATOM 2382 C C . GLY A 1 311 ? 14.061 -18.394 -17.786 1.00 88.75 311 GLY A C 1
ATOM 2383 O O . GLY A 1 311 ? 14.415 -17.942 -18.872 1.00 88.75 311 GLY A O 1
ATOM 2384 N N . VAL A 1 312 ? 13.938 -17.616 -16.702 1.00 88.69 312 VAL A N 1
ATOM 2385 C CA . VAL A 1 312 ? 14.262 -16.178 -16.670 1.00 88.69 312 VAL A CA 1
ATOM 2386 C C . VAL A 1 312 ? 15.705 -15.907 -17.126 1.00 88.69 312 VAL A C 1
ATOM 2388 O O . VAL A 1 312 ? 15.992 -14.854 -17.685 1.00 88.69 312 VAL A O 1
ATOM 2391 N N . PHE A 1 313 ? 16.613 -16.875 -16.950 1.00 89.25 313 PHE A N 1
ATOM 2392 C CA . PHE A 1 313 ? 18.027 -16.761 -17.319 1.00 89.25 313 PHE A CA 1
ATOM 2393 C C . PHE A 1 313 ? 18.340 -17.153 -18.768 1.00 89.25 313 PHE A C 1
ATOM 2395 O O . PHE A 1 313 ? 19.465 -16.947 -19.210 1.00 89.25 313 PHE A O 1
ATOM 2402 N N . SER A 1 314 ? 17.381 -17.708 -19.511 1.00 91.38 314 SER A N 1
ATOM 2403 C CA . SER A 1 314 ? 17.607 -18.190 -20.883 1.00 91.38 314 SER A CA 1
ATOM 2404 C C 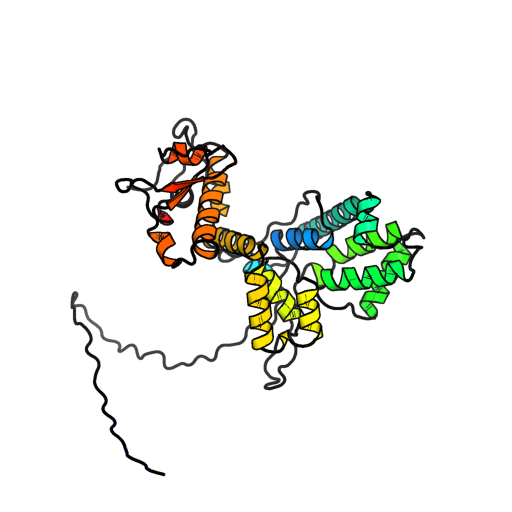. SER A 1 314 ? 16.539 -17.768 -21.892 1.00 91.38 314 SER A C 1
ATOM 2406 O O . SER A 1 314 ? 16.723 -17.973 -23.090 1.00 91.38 314 SER A O 1
ATOM 2408 N N . THR A 1 315 ? 15.434 -17.174 -21.437 1.00 92.69 315 THR A N 1
ATOM 2409 C CA . THR A 1 315 ? 14.348 -16.694 -22.300 1.00 92.69 315 THR A CA 1
ATOM 2410 C C . THR A 1 315 ? 14.827 -15.667 -23.317 1.00 92.69 315 THR A C 1
ATOM 2412 O O . THR A 1 315 ? 15.604 -14.773 -22.990 1.00 92.69 315 THR A O 1
ATOM 2415 N N . ARG A 1 316 ? 14.327 -15.757 -24.549 1.00 93.94 316 ARG A N 1
ATOM 2416 C CA . ARG A 1 316 ? 14.481 -14.695 -25.554 1.00 93.94 316 ARG A CA 1
ATOM 2417 C C . ARG A 1 316 ? 13.221 -13.848 -25.696 1.00 93.94 316 ARG A C 1
ATOM 2419 O O . ARG A 1 316 ? 13.271 -12.781 -26.296 1.00 93.94 316 ARG A O 1
ATOM 2426 N N . ARG A 1 317 ? 12.118 -14.264 -25.076 1.00 93.62 317 ARG A N 1
ATOM 2427 C CA . ARG A 1 317 ? 10.915 -13.455 -24.942 1.00 93.62 317 ARG A CA 1
ATOM 2428 C C . ARG A 1 317 ? 11.146 -12.342 -23.926 1.00 93.62 317 ARG A C 1
ATOM 2430 O O . ARG A 1 317 ? 11.505 -12.637 -22.785 1.00 93.62 317 ARG A O 1
ATOM 2437 N N . THR A 1 318 ? 10.886 -11.104 -24.331 1.00 94.81 318 THR A N 1
ATOM 2438 C CA . THR A 1 318 ? 10.903 -9.918 -23.464 1.00 94.81 318 THR A CA 1
ATOM 2439 C C . THR A 1 318 ? 9.756 -8.964 -23.821 1.00 94.81 318 THR A C 1
ATOM 2441 O O . THR A 1 318 ? 8.953 -9.254 -24.711 1.00 94.81 318 THR A O 1
ATOM 2444 N N . PHE A 1 319 ? 9.657 -7.838 -23.120 1.00 96.19 319 PHE A N 1
ATOM 2445 C CA . PHE A 1 319 ? 8.674 -6.787 -23.355 1.00 96.19 319 PHE A CA 1
ATOM 2446 C C . PHE A 1 319 ? 9.384 -5.476 -23.654 1.00 96.19 319 PHE A C 1
ATOM 2448 O O . PHE A 1 319 ? 10.224 -5.031 -22.877 1.00 96.19 319 PHE A O 1
ATOM 2455 N N . VAL A 1 320 ? 9.020 -4.835 -24.761 1.00 97.31 320 VAL A N 1
ATOM 2456 C CA . VAL A 1 320 ? 9.636 -3.573 -25.181 1.00 97.31 320 VAL A CA 1
ATOM 2457 C C . VAL A 1 320 ? 8.574 -2.516 -25.445 1.00 97.31 320 VAL A C 1
ATOM 2459 O O . VAL A 1 320 ? 7.508 -2.803 -25.991 1.00 97.31 320 VAL A O 1
ATOM 2462 N N . ASN A 1 321 ? 8.881 -1.282 -25.058 1.00 97.00 321 ASN A N 1
ATOM 2463 C CA . ASN A 1 321 ? 8.225 -0.083 -25.564 1.00 97.00 321 ASN A CA 1
ATOM 2464 C C . ASN A 1 321 ? 9.000 0.431 -26.797 1.00 97.00 321 ASN A C 1
ATOM 2466 O O . ASN A 1 321 ? 9.983 -0.184 -27.222 1.00 97.00 321 ASN A O 1
ATOM 2470 N N . SER A 1 322 ? 8.594 1.561 -27.382 1.00 95.44 322 SER A N 1
ATOM 2471 C CA . SER A 1 322 ? 9.270 2.078 -28.585 1.00 95.44 322 SER A CA 1
ATOM 2472 C C . SER A 1 322 ? 10.752 2.420 -28.363 1.00 95.44 322 SER A C 1
ATOM 2474 O O . SER A 1 322 ? 11.555 2.282 -29.283 1.00 95.44 322 SER A O 1
ATOM 2476 N N . GLU A 1 323 ? 11.129 2.846 -27.154 1.00 94.19 323 GLU A N 1
ATOM 2477 C CA . GLU A 1 323 ? 12.512 3.213 -26.813 1.00 94.19 323 GLU A CA 1
ATOM 2478 C C . GLU A 1 323 ? 13.410 1.975 -26.678 1.00 94.19 323 GLU A C 1
ATOM 2480 O O . GLU A 1 323 ? 14.477 1.909 -27.290 1.00 94.19 323 GLU A O 1
ATOM 2485 N N . LEU A 1 324 ? 12.950 0.946 -25.958 1.00 95.06 324 LEU A N 1
ATOM 2486 C CA . LEU A 1 324 ? 13.665 -0.328 -25.847 1.00 95.06 324 LEU A CA 1
ATOM 2487 C C . LEU A 1 324 ? 13.758 -1.066 -27.181 1.00 95.06 324 LEU A C 1
ATOM 2489 O O . LEU A 1 324 ? 14.794 -1.658 -27.476 1.00 95.06 324 LEU A O 1
ATOM 2493 N N . ALA A 1 325 ? 12.710 -1.013 -28.005 1.00 94.94 325 ALA A N 1
ATOM 2494 C CA . ALA A 1 325 ? 12.729 -1.615 -29.334 1.00 94.94 325 ALA A CA 1
ATOM 2495 C C . ALA A 1 325 ? 13.843 -1.005 -30.202 1.00 94.94 325 ALA A C 1
ATOM 2497 O O . ALA A 1 325 ? 14.608 -1.735 -30.834 1.00 94.94 325 ALA A O 1
ATOM 2498 N N . ALA A 1 326 ? 13.996 0.325 -30.157 1.00 92.94 326 ALA A N 1
ATOM 2499 C CA . ALA A 1 326 ? 15.074 1.033 -30.841 1.00 92.94 326 ALA A CA 1
ATOM 2500 C C . ALA A 1 326 ? 16.461 0.678 -30.277 1.00 92.94 326 ALA A C 1
ATOM 2502 O O . ALA A 1 326 ? 17.388 0.448 -31.055 1.00 92.94 3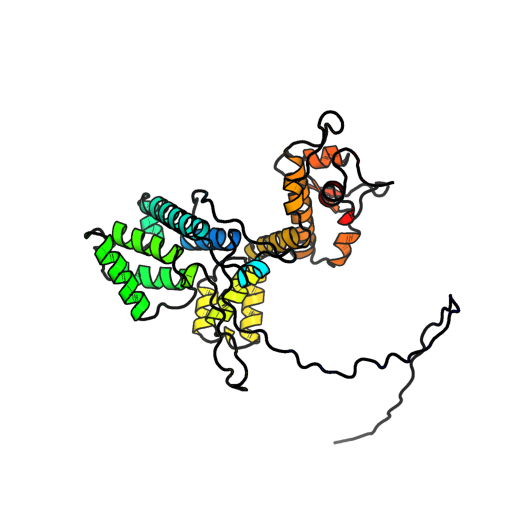26 ALA A O 1
ATOM 2503 N N . LEU A 1 327 ? 16.602 0.578 -28.948 1.00 92.00 327 LEU A N 1
ATOM 2504 C CA . LEU A 1 327 ? 17.852 0.162 -28.300 1.00 92.00 327 LEU A CA 1
ATOM 2505 C C . LEU A 1 327 ? 18.251 -1.274 -28.674 1.00 92.00 327 LEU A C 1
ATOM 2507 O O . LEU A 1 327 ? 19.433 -1.584 -28.822 1.00 92.00 327 LEU A O 1
ATOM 2511 N N . TYR A 1 328 ? 17.278 -2.176 -28.781 1.00 93.44 328 TYR A N 1
ATOM 2512 C CA . TYR A 1 328 ? 17.522 -3.587 -29.082 1.00 93.44 328 TYR A CA 1
ATOM 2513 C C . TYR A 1 328 ? 17.582 -3.884 -30.578 1.00 93.44 328 TYR A C 1
ATOM 2515 O O . TYR A 1 328 ? 18.009 -4.975 -30.950 1.00 93.44 328 TYR A O 1
ATOM 2523 N N . GLY A 1 329 ? 17.192 -2.928 -31.424 1.00 92.62 329 GLY A N 1
ATOM 2524 C CA . GLY A 1 329 ? 17.146 -3.105 -32.871 1.00 92.62 329 GLY A CA 1
ATOM 2525 C C . GLY A 1 329 ? 16.095 -4.126 -33.307 1.00 92.62 329 GLY A C 1
ATOM 2526 O O . GLY A 1 329 ? 16.342 -4.878 -34.247 1.00 92.62 329 GLY A O 1
ATOM 2527 N N . VAL A 1 330 ? 14.952 -4.182 -32.616 1.00 94.00 330 VAL A N 1
ATOM 2528 C CA . VAL A 1 330 ? 13.850 -5.110 -32.917 1.00 94.00 330 VAL A CA 1
ATOM 2529 C C . VAL A 1 330 ? 12.608 -4.360 -33.383 1.00 94.00 330 VAL A C 1
ATOM 2531 O O . VAL A 1 330 ? 12.322 -3.255 -32.926 1.00 94.00 330 VAL A O 1
ATOM 2534 N N . GLU A 1 331 ? 11.845 -4.973 -34.284 1.00 94.19 331 GLU A N 1
ATOM 2535 C CA . GLU A 1 331 ? 10.529 -4.463 -34.663 1.00 94.19 331 GLU A CA 1
ATOM 2536 C C . GLU A 1 331 ? 9.503 -4.818 -33.580 1.00 94.19 331 GLU A C 1
ATOM 2538 O O . GLU A 1 331 ? 9.416 -5.962 -33.134 1.00 94.19 331 GLU A O 1
ATOM 2543 N N . ALA A 1 332 ? 8.725 -3.826 -33.147 1.00 94.38 332 ALA A N 1
ATOM 2544 C CA . ALA A 1 332 ? 7.738 -3.969 -32.082 1.00 94.38 332 ALA A CA 1
ATOM 2545 C C . ALA A 1 332 ? 6.442 -3.248 -32.480 1.00 94.38 332 ALA A C 1
ATOM 2547 O O . ALA A 1 332 ? 6.191 -2.105 -32.095 1.00 94.38 332 ALA A O 1
ATOM 2548 N N . GLU A 1 333 ? 5.633 -3.897 -33.320 1.00 94.69 333 GLU A N 1
ATOM 2549 C CA . GLU A 1 333 ? 4.370 -3.325 -33.790 1.00 94.69 333 GLU A CA 1
ATOM 2550 C C . GLU A 1 333 ? 3.425 -3.038 -32.611 1.00 94.69 333 GLU A C 1
ATOM 2552 O O . GLU A 1 333 ? 3.217 -3.876 -31.736 1.00 94.69 333 GLU A O 1
ATOM 2557 N N . GLY A 1 334 ? 2.863 -1.827 -32.577 1.00 93.75 334 GLY A N 1
ATOM 2558 C CA . GLY A 1 334 ? 1.986 -1.373 -31.494 1.00 93.75 334 GLY A CA 1
ATOM 2559 C C . GLY A 1 334 ? 2.711 -0.860 -30.244 1.00 93.75 334 GLY A C 1
ATOM 2560 O O . GLY A 1 334 ? 2.050 -0.321 -29.357 1.00 93.75 334 GLY A O 1
ATOM 2561 N N . ALA A 1 335 ? 4.044 -0.960 -30.175 1.00 95.25 335 ALA A N 1
ATOM 2562 C CA . ALA A 1 335 ? 4.813 -0.335 -29.106 1.00 95.25 335 ALA A CA 1
ATOM 2563 C C . ALA A 1 335 ? 4.754 1.196 -29.217 1.00 95.25 335 ALA A C 1
ATOM 2565 O O . ALA A 1 335 ? 4.919 1.774 -30.293 1.00 95.25 335 ALA A O 1
ATOM 2566 N N . THR A 1 336 ? 4.554 1.865 -28.087 1.00 95.00 336 THR A N 1
ATOM 2567 C CA . THR A 1 336 ? 4.621 3.333 -27.973 1.00 95.00 336 THR A CA 1
ATOM 2568 C C . THR A 1 336 ? 5.573 3.692 -26.831 1.00 95.00 336 THR A C 1
ATOM 2570 O O . THR A 1 336 ? 6.061 2.772 -26.179 1.00 95.00 336 THR A O 1
ATOM 2573 N N . PRO A 1 337 ? 5.845 4.973 -26.524 1.00 91.31 337 PRO A N 1
ATOM 2574 C CA . PRO A 1 337 ? 6.677 5.312 -25.367 1.00 91.31 337 PRO A CA 1
ATOM 2575 C C . PRO A 1 337 ? 6.137 4.755 -24.040 1.00 91.31 337 PRO A C 1
ATOM 2577 O O . PRO A 1 337 ? 6.915 4.416 -23.155 1.00 91.31 337 PRO A O 1
ATOM 2580 N N . ILE A 1 338 ? 4.815 4.588 -23.926 1.00 92.19 338 ILE A N 1
ATOM 2581 C CA . ILE A 1 338 ? 4.142 4.114 -22.704 1.00 92.19 338 ILE A CA 1
ATOM 2582 C C . ILE A 1 338 ? 3.559 2.698 -22.819 1.00 92.19 338 ILE A C 1
ATOM 2584 O O . ILE A 1 338 ? 3.251 2.079 -21.806 1.00 92.19 338 ILE A O 1
ATOM 2588 N N . ALA A 1 339 ? 3.377 2.176 -24.036 1.00 95.25 339 ALA A N 1
ATOM 2589 C CA . ALA A 1 339 ? 2.776 0.863 -24.267 1.00 95.25 339 ALA A CA 1
ATOM 2590 C C . ALA A 1 339 ? 3.848 -0.171 -24.616 1.00 95.25 339 ALA A C 1
ATOM 2592 O O . ALA A 1 339 ? 4.558 -0.023 -25.614 1.00 95.25 339 ALA A O 1
ATOM 2593 N N . PHE A 1 340 ? 3.915 -1.229 -23.810 1.00 97.44 340 PHE A N 1
ATOM 2594 C CA . PHE A 1 340 ? 4.836 -2.345 -23.990 1.00 97.44 340 PHE A CA 1
ATOM 2595 C C . PHE A 1 340 ? 4.163 -3.485 -24.741 1.00 97.44 340 PHE A C 1
ATOM 2597 O O . PHE A 1 340 ? 3.014 -3.836 -24.463 1.00 97.44 340 PHE A O 1
ATOM 2604 N N . VAL A 1 341 ? 4.909 -4.109 -25.647 1.00 96.94 341 VAL A N 1
ATOM 2605 C CA . VAL A 1 341 ? 4.469 -5.296 -26.381 1.00 96.94 341 VAL A CA 1
ATOM 2606 C C . VAL A 1 341 ? 5.476 -6.431 -26.195 1.00 96.94 341 VAL A C 1
ATOM 2608 O O . VAL A 1 341 ? 6.676 -6.173 -26.060 1.00 96.94 341 VAL A O 1
ATOM 2611 N N . PRO A 1 342 ? 5.018 -7.694 -26.151 1.00 96.19 342 PRO A N 1
ATOM 2612 C CA . PRO A 1 342 ? 5.924 -8.829 -26.105 1.00 96.19 342 PRO A CA 1
ATOM 2613 C C . PRO A 1 342 ? 6.638 -9.004 -27.447 1.00 96.19 342 PRO A C 1
ATOM 2615 O O . PRO A 1 342 ? 5.999 -8.976 -28.498 1.00 96.19 342 PRO A O 1
ATOM 2618 N N . VAL A 1 343 ? 7.939 -9.274 -27.404 1.00 96.00 343 VAL A N 1
ATOM 2619 C CA . VAL A 1 343 ? 8.771 -9.565 -28.579 1.00 96.00 343 VAL A CA 1
ATOM 2620 C C . VAL A 1 343 ? 9.670 -10.765 -28.311 1.00 96.00 343 VAL A C 1
ATOM 2622 O O . VAL A 1 343 ? 9.998 -11.062 -27.161 1.00 96.00 343 VAL A O 1
ATOM 2625 N N . GLU A 1 344 ? 10.076 -11.450 -29.378 1.00 95.38 344 GLU A N 1
ATOM 2626 C CA . GLU A 1 344 ? 11.099 -12.493 -29.316 1.00 95.38 344 GLU A CA 1
ATOM 2627 C C . GLU A 1 344 ? 12.425 -11.914 -29.821 1.00 95.38 344 GLU A C 1
ATOM 2629 O O . GLU A 1 344 ? 12.498 -11.396 -30.936 1.00 95.38 344 GLU A O 1
ATOM 2634 N N . LEU A 1 345 ? 13.470 -11.969 -28.996 1.00 94.38 345 LEU A N 1
ATOM 2635 C CA . LEU A 1 345 ? 14.796 -11.476 -29.356 1.00 94.38 345 LEU A CA 1
ATOM 2636 C C . LEU A 1 345 ? 15.448 -12.412 -30.398 1.00 94.38 345 LEU A C 1
ATOM 2638 O O . LEU A 1 345 ? 15.395 -13.633 -30.216 1.00 94.38 345 LEU A O 1
ATOM 2642 N N . PRO A 1 346 ? 16.115 -11.879 -31.446 1.00 92.88 346 PRO A N 1
ATOM 2643 C CA . PRO A 1 346 ? 16.680 -12.673 -32.550 1.00 92.88 346 PRO A CA 1
ATOM 2644 C C . PRO A 1 346 ? 17.581 -13.797 -32.049 1.00 92.88 346 PRO A C 1
ATOM 2646 O O . PRO A 1 346 ? 18.391 -13.518 -31.178 1.00 92.88 346 PRO A O 1
ATOM 2649 N N . GLU A 1 347 ? 17.486 -15.028 -32.564 1.00 90.56 347 GLU A N 1
ATOM 2650 C CA . GLU A 1 347 ? 18.252 -16.192 -32.061 1.00 90.56 347 GLU A CA 1
ATOM 2651 C C . GLU A 1 347 ? 19.778 -16.000 -32.104 1.00 90.56 347 GLU A C 1
ATOM 2653 O O . GLU A 1 347 ? 20.490 -16.439 -31.200 1.00 90.56 347 GLU A O 1
ATOM 2658 N N . ASP A 1 348 ? 20.264 -15.305 -33.127 1.00 89.19 348 ASP A N 1
ATOM 2659 C CA . ASP A 1 348 ? 21.663 -14.952 -33.370 1.00 89.19 348 ASP A CA 1
ATOM 2660 C C . ASP A 1 348 ? 22.103 -13.661 -32.654 1.00 89.19 348 ASP A C 1
ATOM 2662 O O . ASP A 1 348 ? 23.273 -13.279 -32.706 1.00 89.19 348 ASP A O 1
ATOM 2666 N N . GLY A 1 349 ? 21.181 -12.998 -31.952 1.00 86.88 349 GLY A N 1
ATOM 2667 C CA . GLY A 1 349 ? 21.446 -11.780 -31.197 1.00 86.88 349 GLY A CA 1
ATOM 2668 C C . GLY A 1 349 ? 22.196 -12.020 -29.877 1.00 86.88 349 GLY A C 1
ATOM 2669 O O . GLY A 1 349 ? 22.142 -13.113 -29.303 1.00 86.88 349 GLY A O 1
ATOM 2670 N N . PRO A 1 350 ? 22.837 -10.976 -29.318 1.00 88.38 350 PRO A N 1
ATOM 2671 C CA . PRO A 1 350 ? 23.634 -11.077 -28.092 1.00 88.38 350 PRO A CA 1
ATOM 2672 C C . PRO A 1 350 ? 22.796 -11.156 -26.804 1.00 88.38 350 PRO A C 1
ATOM 2674 O O . PRO A 1 350 ? 23.359 -11.274 -25.717 1.00 88.38 350 PRO A O 1
ATOM 2677 N N . ARG A 1 351 ? 21.464 -11.046 -26.897 1.00 90.44 351 ARG A N 1
ATOM 2678 C CA . ARG A 1 351 ? 20.562 -10.951 -25.743 1.00 90.44 351 ARG A CA 1
ATOM 2679 C C . ARG A 1 351 ? 19.758 -12.234 -25.555 1.00 90.44 351 ARG A C 1
ATOM 2681 O O . ARG A 1 351 ? 19.006 -12.632 -26.438 1.00 90.44 351 ARG A O 1
ATOM 2688 N N . ALA A 1 352 ? 19.898 -12.840 -24.385 1.00 92.81 352 ALA A N 1
ATOM 2689 C CA . ALA A 1 352 ? 19.049 -13.903 -23.872 1.00 92.81 352 ALA A CA 1
ATOM 2690 C C . ALA A 1 352 ? 19.078 -13.881 -22.339 1.00 92.81 352 ALA A C 1
ATOM 2692 O O . ALA A 1 352 ? 20.139 -13.827 -21.717 1.00 92.81 352 ALA A O 1
ATOM 2693 N N . GLY A 1 353 ? 17.901 -13.945 -21.733 1.00 91.69 353 GLY A N 1
ATOM 2694 C CA . GLY A 1 353 ? 17.726 -13.973 -20.293 1.00 91.69 353 GLY A CA 1
ATOM 2695 C C . GLY A 1 353 ? 18.043 -12.657 -19.583 1.00 91.69 353 GLY A C 1
ATOM 2696 O O . GLY A 1 353 ? 18.601 -11.709 -20.140 1.00 91.69 353 GLY A O 1
ATOM 2697 N N . LEU A 1 354 ? 17.705 -12.650 -18.297 1.00 91.19 354 LEU A N 1
ATOM 2698 C CA . LEU A 1 354 ? 17.742 -11.505 -17.390 1.00 91.19 354 LEU A CA 1
ATOM 2699 C C . LEU A 1 354 ? 19.062 -10.718 -17.413 1.00 91.19 354 LEU A C 1
ATOM 2701 O O . LEU A 1 354 ? 19.055 -9.494 -17.493 1.00 91.19 354 LEU A O 1
ATOM 2705 N N . LEU A 1 355 ? 20.199 -11.418 -17.375 1.00 91.00 355 LEU A N 1
ATOM 2706 C CA . LEU A 1 355 ? 21.523 -10.794 -17.238 1.00 91.00 355 LEU A CA 1
ATOM 2707 C C . LEU A 1 355 ? 21.963 -10.013 -18.484 1.00 91.00 355 LEU A C 1
ATOM 2709 O O . LEU A 1 355 ? 22.916 -9.242 -18.419 1.00 91.00 355 LEU A O 1
ATOM 2713 N N . THR A 1 356 ? 21.277 -10.207 -19.611 1.00 92.44 356 THR A N 1
ATOM 2714 C CA . THR A 1 356 ? 21.564 -9.511 -20.872 1.00 92.44 356 THR A CA 1
ATOM 2715 C C . THR A 1 356 ? 20.555 -8.407 -21.183 1.00 92.44 356 THR A C 1
ATOM 2717 O O . THR A 1 356 ? 20.647 -7.775 -22.238 1.00 92.44 356 THR A O 1
ATOM 2720 N N . LEU A 1 357 ? 19.591 -8.157 -20.290 1.00 93.75 357 LEU A N 1
ATOM 2721 C CA . LEU A 1 357 ? 18.634 -7.066 -20.445 1.00 93.75 357 LEU A CA 1
ATOM 2722 C C . LEU A 1 357 ? 19.305 -5.711 -20.217 1.00 93.75 357 LEU A C 1
ATOM 2724 O O . LEU A 1 357 ? 20.287 -5.588 -19.480 1.00 93.75 357 LEU A O 1
ATOM 2728 N N . GLY A 1 358 ? 18.738 -4.676 -20.834 1.00 91.69 358 GLY A N 1
ATOM 2729 C CA . GLY A 1 358 ? 19.202 -3.297 -20.753 1.00 91.69 358 GLY A CA 1
ATOM 2730 C C . GLY A 1 358 ? 19.389 -2.834 -19.313 1.00 91.69 358 GLY A C 1
ATOM 2731 O O . GLY A 1 358 ? 20.438 -2.277 -19.010 1.00 91.69 358 GLY A O 1
ATOM 2732 N N . ALA A 1 359 ? 18.448 -3.167 -18.422 1.00 93.00 359 ALA A N 1
ATOM 2733 C CA . ALA A 1 359 ? 18.528 -2.840 -16.998 1.00 93.00 359 ALA A CA 1
ATOM 2734 C C . ALA A 1 359 ? 19.845 -3.314 -16.358 1.00 93.00 359 ALA A C 1
ATOM 2736 O O . ALA A 1 359 ? 20.590 -2.525 -15.778 1.00 93.00 359 ALA A O 1
ATOM 2737 N N . PHE A 1 360 ? 20.161 -4.605 -16.494 1.00 91.56 360 PHE A N 1
ATOM 2738 C CA . PHE A 1 360 ? 21.333 -5.211 -15.861 1.00 91.56 360 PHE A CA 1
ATOM 2739 C C . PHE A 1 360 ? 22.634 -4.712 -16.475 1.00 91.56 360 PHE A C 1
ATOM 2741 O O . PHE A 1 360 ? 23.581 -4.426 -15.744 1.00 91.56 360 PHE A O 1
ATOM 2748 N N . LEU A 1 361 ? 22.678 -4.556 -17.798 1.00 91.44 361 LEU A N 1
ATOM 2749 C CA . LEU A 1 361 ? 23.860 -4.020 -18.466 1.00 91.44 361 LEU A CA 1
ATOM 2750 C C . LEU A 1 361 ? 24.090 -2.551 -18.089 1.00 91.44 361 LEU A C 1
ATOM 2752 O O . LEU A 1 361 ? 25.217 -2.169 -17.794 1.00 91.44 361 LEU A O 1
ATOM 2756 N N . ALA A 1 362 ? 23.032 -1.740 -18.033 1.00 89.94 362 ALA A N 1
ATOM 2757 C CA . ALA A 1 362 ? 23.119 -0.322 -17.702 1.00 89.94 362 ALA A CA 1
ATOM 2758 C C . ALA A 1 362 ? 23.561 -0.090 -16.250 1.00 89.94 362 ALA A C 1
ATOM 2760 O O . ALA A 1 362 ? 24.424 0.755 -16.014 1.00 89.94 362 ALA A O 1
ATOM 2761 N N . MET A 1 363 ? 23.034 -0.861 -15.292 1.00 90.44 363 MET A N 1
ATOM 2762 C CA . MET A 1 363 ? 23.427 -0.772 -13.877 1.00 90.44 363 MET A CA 1
ATOM 2763 C C . MET A 1 363 ? 24.866 -1.239 -13.610 1.00 90.44 363 MET A C 1
ATOM 2765 O O . MET A 1 363 ? 25.449 -0.866 -12.594 1.00 90.44 363 MET A O 1
ATOM 2769 N N . ASN A 1 364 ? 25.444 -2.067 -14.485 1.00 84.88 364 ASN A N 1
ATOM 2770 C CA . ASN A 1 364 ? 26.797 -2.615 -14.320 1.00 84.88 364 ASN A CA 1
ATOM 2771 C C . ASN A 1 364 ? 27.820 -2.025 -15.310 1.00 84.88 364 ASN A C 1
ATOM 2773 O O . ASN A 1 364 ? 28.960 -2.490 -15.371 1.00 84.88 364 ASN A O 1
ATOM 2777 N N . ALA A 1 365 ? 27.434 -0.993 -16.067 1.00 80.25 365 ALA A N 1
ATOM 2778 C CA . ALA A 1 365 ? 28.296 -0.284 -17.007 1.00 80.25 365 ALA A CA 1
ATOM 2779 C C . ALA A 1 365 ? 28.782 1.068 -16.465 1.00 80.25 365 ALA A C 1
ATOM 2781 O O . ALA A 1 365 ? 27.993 1.819 -15.895 1.00 80.25 365 ALA A O 1
ATOM 2782 N N . HIS A 1 366 ? 30.052 1.412 -16.704 1.00 65.69 366 HIS A N 1
ATOM 2783 C CA . HIS A 1 366 ? 30.620 2.724 -16.363 1.00 65.69 366 HIS A CA 1
ATOM 2784 C C . HIS A 1 366 ? 29.978 3.835 -17.185 1.00 65.69 366 HIS A C 1
ATOM 2786 O O . HIS A 1 366 ? 29.726 3.624 -18.355 1.00 65.69 366 HIS A O 1
ATOM 2792 N N . GLU A 1 367 ? 29.761 5.028 -16.635 1.00 59.94 367 GLU A N 1
ATOM 2793 C CA . GLU A 1 367 ? 29.049 6.137 -17.306 1.00 59.94 367 GLU A CA 1
ATOM 2794 C C . GLU A 1 367 ? 29.511 6.406 -18.753 1.00 59.94 367 GLU A C 1
ATOM 2796 O O . GLU A 1 367 ? 28.680 6.602 -19.642 1.00 59.94 367 GLU A O 1
ATOM 2801 N N . THR A 1 368 ? 30.821 6.328 -19.010 1.00 58.19 368 THR A N 1
ATOM 2802 C CA . THR A 1 368 ? 31.437 6.545 -20.329 1.00 58.19 368 THR A CA 1
ATOM 2803 C C . THR A 1 368 ? 31.610 5.277 -21.173 1.00 58.19 368 THR A C 1
ATOM 2805 O O . THR A 1 368 ? 31.865 5.386 -22.370 1.00 58.19 368 THR A O 1
ATOM 2808 N N . GLU A 1 369 ? 31.455 4.080 -20.602 1.00 59.31 369 GLU A N 1
ATOM 2809 C CA . GLU A 1 369 ? 31.763 2.800 -21.257 1.00 59.31 369 GLU A CA 1
ATOM 2810 C C . GLU A 1 369 ? 30.701 1.725 -20.978 1.00 59.31 369 GLU A C 1
ATOM 2812 O O . GLU A 1 369 ? 30.317 1.457 -19.839 1.00 59.31 369 GLU A O 1
ATOM 2817 N N . THR A 1 370 ? 30.264 1.013 -22.013 1.00 56.88 370 THR A N 1
ATOM 2818 C CA . THR A 1 370 ? 29.486 -0.221 -21.843 1.00 56.88 370 THR A CA 1
ATOM 2819 C C . THR A 1 370 ? 30.424 -1.349 -21.369 1.00 56.88 370 THR A C 1
ATOM 2821 O O . THR A 1 370 ? 31.210 -1.863 -22.154 1.00 56.88 370 THR A O 1
ATOM 2824 N N . SER A 1 371 ? 30.394 -1.684 -20.077 1.00 42.88 371 SER A N 1
ATOM 2825 C CA . SER A 1 371 ? 31.286 -2.643 -19.374 1.00 42.88 371 SER A CA 1
ATOM 2826 C C . SER A 1 371 ? 31.230 -4.101 -19.891 1.00 42.88 371 SER A C 1
ATOM 2828 O O . SER A 1 371 ? 30.183 -4.505 -20.399 1.00 42.88 371 SER A O 1
ATOM 2830 N N . PRO A 1 372 ? 32.255 -4.956 -19.657 1.00 45.28 372 PRO A N 1
ATOM 2831 C CA . PRO A 1 372 ? 33.666 -4.703 -19.927 1.00 45.28 372 PRO A CA 1
ATOM 2832 C C . PRO A 1 372 ? 34.318 -5.872 -20.702 1.00 45.28 372 PRO A C 1
ATOM 2834 O O . PRO A 1 372 ? 34.278 -7.031 -20.285 1.00 45.28 372 PRO A O 1
ATOM 2837 N N . THR A 1 373 ? 35.032 -5.529 -21.767 1.00 32.75 373 THR A N 1
ATOM 2838 C CA . THR A 1 373 ? 36.416 -5.977 -21.990 1.00 32.75 373 THR A CA 1
ATOM 2839 C C . THR A 1 373 ? 37.187 -4.833 -22.599 1.00 32.75 373 THR A C 1
ATOM 2841 O O . THR A 1 373 ? 36.605 -4.211 -23.518 1.00 32.75 373 THR A O 1
#

Sequence (373 aa):
MRRWLGLVSAFGLFCCQGAIGDGGGGDEVEPPTGTEGYELQAPVLPRLTAAQYRNTVLDLLGGDLPETPLEADTNPYLFFSIGATSTELSEVGVQLLEEAADRLASTVFANEARRLELVGCEPSGVDACASDFIAAFGRRAFRRPLSAEEQTRWEAVAADLGEGDGWLGLQMVVSGMLQAPSFVYRVELGEPDEADPTRRRYTGFEMASRLSYLLWNTTPDDTLLDAAAAGDLDHAAGVDQQARRLLADPRASQAVQDFFAQYFDLGRLDGVTRDVASYPQFSEGLPEAMRTEVRLMVDDFVNRRQADVRGVFSTRRTFVNSELAALYGVEAEGATPIAFVPVELPEDGPRAGLLTLGAFLAMNAHETETSPT